Protein AF-A0A1V5Z251-F1 (afdb_monomer)

Radius of gyration: 20.29 Å; Cα contacts (8 Å, |Δi|>4): 657; chains: 1; bounding box: 58×52×53 Å

Foldseek 3Di:
DVVVVVVVVVVVVVVVVVFQPFAFLLQWAFEEAELQFFDAFDVVLLVVCCVVPVLSVLSHDDHDQPLVVVQLLHQEYEWEWEAAPVATFTFDAPPRRQHTNQGGPLRSLQSVLVSLVVQVFAFEHEYEYEYPHVRNVVNVGHGDPDLLVVQVVVQVSNCVRDPPQQADALQVQCPPPPFSLVSCQPRNHGRRSSRTSHYAYEYPDDDDNLVSQVVNDHDHRYQYQDDSVDRSQAEHEDAQLPPPCLVVCVNSNHQYEYELDPSPPCPDPVSVVSLVSLLQSQHRYYYYNAERVRADPPPRDYRDPDPRHSIARGNRSGDVSRRVVSVVRRD

Structure (mmCIF, N/CA/C/O backbone):
data_AF-A0A1V5Z251-F1
#
_entry.id   AF-A0A1V5Z251-F1
#
loop_
_atom_site.group_PDB
_atom_site.id
_atom_site.type_symbol
_atom_site.label_atom_id
_atom_site.label_alt_id
_atom_site.label_comp_id
_atom_site.label_asym_id
_atom_site.label_entity_id
_atom_site.label_seq_id
_atom_site.pdbx_PDB_ins_code
_atom_site.Cartn_x
_atom_site.Cartn_y
_atom_site.Cartn_z
_atom_site.occupancy
_atom_site.B_iso_or_equiv
_atom_site.auth_seq_id
_atom_site.auth_comp_id
_atom_site.auth_asym_id
_atom_site.auth_atom_id
_atom_site.pdbx_PDB_model_num
ATOM 1 N N . MET A 1 1 ? -32.379 26.941 24.582 1.00 53.75 1 MET A N 1
ATOM 2 C CA . MET A 1 1 ? -30.945 26.629 24.361 1.00 53.75 1 MET A CA 1
ATOM 3 C C . MET A 1 1 ? -30.471 25.437 25.196 1.00 53.75 1 MET A C 1
ATOM 5 O O . MET A 1 1 ? -29.915 24.524 24.606 1.00 53.75 1 MET A O 1
ATOM 9 N N . SER A 1 2 ? -30.758 25.370 26.505 1.00 58.50 2 SER A N 1
ATOM 10 C CA . SER A 1 2 ? -30.305 24.266 27.383 1.00 58.50 2 SER A CA 1
ATOM 11 C C . SER A 1 2 ? -30.761 22.856 26.946 1.00 58.50 2 SER A C 1
ATOM 13 O O . SER A 1 2 ? -29.954 21.935 26.887 1.00 58.50 2 SER A O 1
ATOM 15 N N . SER A 1 3 ? -32.019 22.688 26.518 1.00 55.31 3 SER A N 1
ATOM 16 C CA . SER A 1 3 ? -32.551 21.376 26.092 1.00 55.31 3 SER A CA 1
ATOM 17 C C . SER A 1 3 ? -32.003 20.872 24.748 1.00 55.31 3 SER A C 1
ATOM 19 O O . SER A 1 3 ? -31.920 19.666 24.538 1.00 55.31 3 SER A O 1
ATOM 21 N N . ILE A 1 4 ? -31.595 21.783 23.852 1.00 63.03 4 ILE A N 1
ATOM 22 C CA . ILE A 1 4 ? -30.982 21.439 22.555 1.00 63.03 4 ILE A CA 1
ATOM 23 C C . ILE A 1 4 ? -29.529 21.000 22.766 1.00 63.03 4 ILE A C 1
ATOM 25 O O . ILE A 1 4 ? -29.120 19.990 22.202 1.00 63.03 4 ILE A O 1
ATOM 29 N N . LEU A 1 5 ? -28.777 21.694 23.633 1.00 55.88 5 LEU A N 1
ATOM 30 C CA . LEU A 1 5 ? -27.428 21.267 24.024 1.00 55.88 5 LEU A CA 1
ATOM 31 C C . LEU A 1 5 ? -27.437 19.906 24.734 1.00 55.88 5 LEU A C 1
ATOM 33 O O . LEU A 1 5 ? -26.560 19.085 24.480 1.00 55.88 5 LEU A O 1
ATOM 37 N N . LEU A 1 6 ? -28.438 19.643 25.581 1.00 56.75 6 LEU A N 1
ATOM 38 C CA . LEU A 1 6 ? -28.573 18.358 26.266 1.00 56.75 6 LEU A CA 1
ATOM 39 C C . LEU A 1 6 ? -28.925 17.220 25.290 1.00 56.75 6 LEU A C 1
ATOM 41 O O . LEU A 1 6 ? -28.332 16.151 25.377 1.00 56.75 6 LEU A O 1
ATOM 45 N N . CYS A 1 7 ? -29.814 17.453 24.316 1.00 51.59 7 CYS A N 1
ATOM 46 C CA . CYS A 1 7 ? -30.100 16.470 23.261 1.00 51.59 7 CYS A CA 1
ATOM 47 C C . CYS A 1 7 ? -28.886 16.206 22.361 1.00 51.59 7 CYS A C 1
ATOM 49 O O . CYS A 1 7 ? -28.624 15.050 22.041 1.00 51.59 7 CYS A O 1
ATOM 51 N N . LEU A 1 8 ? -28.112 17.237 21.995 1.00 52.03 8 LEU A N 1
ATOM 52 C CA . LEU A 1 8 ? -26.870 17.054 21.235 1.00 52.03 8 LEU A CA 1
ATOM 53 C C . LEU A 1 8 ? -25.847 16.225 22.022 1.00 52.03 8 LEU A C 1
ATOM 55 O O . LEU A 1 8 ? -25.246 15.316 21.462 1.00 52.03 8 LEU A O 1
ATOM 59 N N . ALA A 1 9 ? -25.679 16.497 23.319 1.00 53.59 9 ALA A N 1
ATOM 60 C CA . ALA A 1 9 ? -24.768 15.743 24.179 1.00 53.59 9 ALA A CA 1
ATOM 61 C C . ALA A 1 9 ? -25.213 14.277 24.370 1.00 53.59 9 ALA A C 1
ATOM 63 O O . ALA A 1 9 ? -24.379 13.371 24.411 1.00 53.59 9 ALA A O 1
ATOM 64 N N . VAL A 1 10 ? -26.523 14.015 24.436 1.00 53.19 10 VAL A N 1
ATOM 65 C CA . VAL A 1 10 ? -27.079 12.651 24.518 1.00 53.19 10 VAL A CA 1
ATOM 66 C C . VAL A 1 10 ? -26.922 11.897 23.189 1.00 53.19 10 VAL A C 1
ATOM 68 O O . VAL A 1 10 ? -26.515 10.742 23.195 1.00 53.19 10 VAL A O 1
ATOM 71 N N . LEU A 1 11 ? -27.143 12.545 22.042 1.00 47.22 11 LEU A N 1
ATOM 72 C CA . LEU A 1 11 ? -26.918 11.944 20.719 1.00 47.22 11 LEU A CA 1
ATOM 73 C C . LEU A 1 11 ? -25.427 11.670 20.443 1.00 47.22 11 LEU A C 1
ATOM 75 O O . LEU A 1 11 ? -25.083 10.600 19.945 1.00 47.22 11 LEU A O 1
ATOM 79 N N . LEU A 1 12 ? -24.531 12.586 20.833 1.00 50.31 12 LEU A N 1
ATOM 80 C CA . LEU A 1 12 ? -23.074 12.398 20.754 1.00 50.31 12 LEU A CA 1
ATOM 81 C C . LEU A 1 12 ? -22.590 11.241 21.645 1.00 50.31 12 LEU A C 1
ATOM 83 O O . LEU A 1 12 ? -21.732 10.467 21.228 1.00 50.31 12 LEU A O 1
ATOM 87 N N . SER A 1 13 ? -23.150 11.091 22.849 1.00 50.75 13 SER A N 1
ATOM 88 C CA . SER A 1 13 ? -22.785 10.005 23.775 1.00 50.75 13 SER A CA 1
ATOM 89 C C . SER A 1 13 ? -23.392 8.645 23.412 1.00 50.75 13 SER A C 1
ATOM 91 O O . SER A 1 13 ? -22.791 7.620 23.730 1.00 50.75 13 SER A O 1
ATOM 93 N N . LEU A 1 14 ? -24.535 8.608 22.718 1.00 48.12 14 LEU A N 1
ATOM 94 C CA . LEU A 1 14 ? -25.093 7.376 22.149 1.00 48.12 14 LEU A CA 1
ATOM 95 C C . LEU A 1 14 ? -24.261 6.887 20.951 1.00 48.12 14 LEU A C 1
ATOM 97 O O . LEU A 1 14 ? -23.864 5.725 20.946 1.00 48.12 14 LEU A O 1
ATOM 101 N N . ASN A 1 15 ? -23.881 7.776 20.022 1.00 50.81 15 ASN A N 1
ATOM 102 C CA . ASN A 1 15 ? -22.983 7.425 18.908 1.00 50.81 15 ASN A CA 1
ATOM 103 C C . ASN A 1 15 ? -21.603 6.936 19.388 1.00 50.81 15 ASN A C 1
ATOM 105 O O . ASN A 1 15 ? -21.048 6.003 18.817 1.00 50.81 15 ASN A O 1
ATOM 109 N N . GLN A 1 16 ? -21.057 7.517 20.464 1.00 51.59 16 GLN A N 1
ATOM 110 C CA . GLN A 1 16 ? -19.777 7.072 21.035 1.00 51.59 16 GLN A CA 1
ATOM 111 C C . GLN A 1 16 ? -19.837 5.682 21.692 1.00 51.59 16 GLN A C 1
ATOM 113 O O . GLN A 1 16 ? -18.808 5.013 21.776 1.00 51.59 16 GLN A O 1
ATOM 118 N N . ARG A 1 17 ? -21.007 5.233 22.172 1.00 51.62 17 ARG A N 1
ATOM 119 C CA . ARG A 1 17 ? -21.159 3.899 22.782 1.00 51.62 17 ARG A CA 1
ATOM 120 C C . ARG A 1 17 ? -21.209 2.781 21.741 1.00 51.62 17 ARG A C 1
ATOM 122 O O . ARG A 1 17 ? -20.620 1.731 21.988 1.00 51.62 17 ARG A O 1
ATOM 129 N N . ASP A 1 18 ? -21.831 3.019 20.587 1.00 59.75 18 ASP A N 1
ATOM 130 C CA . ASP A 1 18 ? -21.876 2.043 19.486 1.00 59.75 18 ASP A CA 1
ATOM 131 C C . ASP A 1 18 ? -20.497 1.821 18.838 1.00 59.75 18 ASP A C 1
ATOM 133 O O . ASP A 1 18 ? -20.199 0.732 18.347 1.00 59.75 18 ASP A O 1
ATOM 137 N N . ASP A 1 19 ? -19.611 2.818 18.891 1.00 70.44 19 ASP A N 1
ATOM 138 C CA . ASP A 1 19 ? -18.263 2.731 18.320 1.00 70.44 19 ASP A CA 1
ATOM 139 C C . ASP A 1 19 ? -17.292 1.863 19.134 1.00 70.44 19 ASP A C 1
ATOM 141 O O . ASP A 1 19 ? -16.271 1.421 18.605 1.00 70.44 19 ASP A O 1
ATOM 145 N N . PHE A 1 20 ? -17.576 1.599 20.414 1.00 66.56 20 PHE A N 1
ATOM 146 C CA . PHE A 1 20 ? -16.642 0.867 21.274 1.00 66.56 20 PHE A CA 1
ATOM 147 C C . PHE A 1 20 ? -16.477 -0.599 20.841 1.00 66.56 20 PHE A C 1
ATOM 149 O O . PHE A 1 20 ? -15.362 -1.126 20.874 1.00 66.56 20 PHE A O 1
ATOM 156 N N . HIS A 1 21 ? -17.568 -1.219 20.378 1.00 76.44 21 HIS A N 1
ATOM 157 C CA . HIS A 1 21 ? -17.615 -2.601 19.885 1.00 76.44 21 HIS A CA 1
ATOM 158 C C . HIS A 1 21 ? -17.677 -2.707 18.355 1.00 76.44 21 HIS A C 1
ATOM 160 O O . HIS A 1 21 ? -17.809 -3.809 17.825 1.00 76.44 21 HIS A O 1
ATOM 166 N N . ALA A 1 22 ? -17.601 -1.584 17.638 1.00 89.50 22 ALA A N 1
ATOM 167 C CA . ALA A 1 22 ? -17.642 -1.595 16.184 1.00 89.50 22 ALA A CA 1
ATOM 168 C C . ALA A 1 22 ? -16.367 -2.234 15.596 1.00 89.50 22 ALA A C 1
ATOM 170 O O . ALA A 1 22 ? -15.273 -1.989 16.118 1.00 89.50 22 ALA A O 1
ATOM 171 N N . PRO A 1 23 ? -16.477 -2.975 14.474 1.00 95.50 23 PRO A N 1
ATOM 172 C CA . PRO A 1 23 ? -15.328 -3.389 13.673 1.00 95.50 23 PRO A CA 1
ATOM 173 C C . PRO A 1 23 ? -14.386 -2.217 13.404 1.00 95.50 23 PRO A C 1
ATOM 175 O O . PRO A 1 23 ? -14.843 -1.133 13.040 1.00 95.50 23 PRO A O 1
ATOM 178 N N . ARG A 1 24 ? -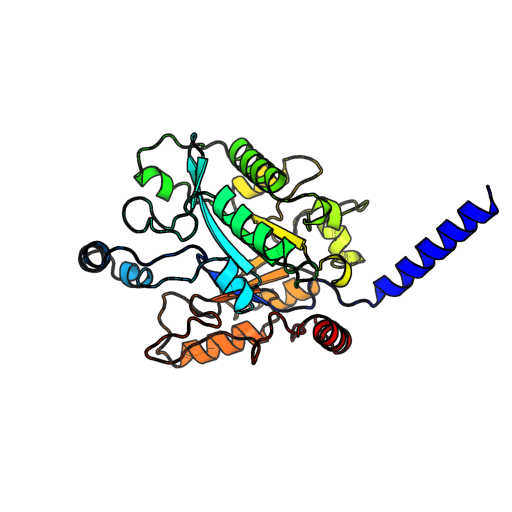13.078 -2.418 13.565 1.00 97.06 24 ARG A N 1
ATOM 179 C CA . ARG A 1 24 ? -12.036 -1.390 13.412 1.00 97.06 24 ARG A CA 1
ATOM 180 C C . ARG A 1 24 ? -11.206 -1.609 12.159 1.00 97.06 24 ARG A C 1
ATOM 182 O O . ARG A 1 24 ? -11.059 -2.727 11.671 1.00 97.06 24 ARG A O 1
ATOM 189 N N . MET A 1 25 ? -10.599 -0.529 11.672 1.00 97.69 25 MET A N 1
ATOM 190 C CA . MET A 1 25 ? -9.785 -0.548 10.453 1.00 97.69 25 MET A CA 1
ATOM 191 C C . MET A 1 25 ? -8.641 -1.581 10.482 1.00 97.69 25 MET A C 1
ATOM 193 O O . MET A 1 25 ? -8.347 -2.182 9.458 1.00 97.69 25 MET A O 1
ATOM 197 N N . ASN A 1 26 ? -8.014 -1.848 11.633 1.00 97.94 26 ASN A N 1
ATOM 198 C CA . ASN A 1 26 ? -6.926 -2.834 11.743 1.00 97.94 26 ASN A CA 1
ATOM 199 C C . ASN A 1 26 ? -7.400 -4.285 11.981 1.00 97.94 26 ASN A C 1
ATOM 201 O O . ASN A 1 26 ? -6.585 -5.164 12.284 1.00 97.94 26 ASN A O 1
ATOM 205 N N . GLN A 1 27 ? -8.706 -4.539 11.879 1.00 98.19 27 GLN A N 1
ATOM 206 C CA . GLN A 1 27 ? -9.304 -5.869 12.032 1.00 98.19 27 GLN A CA 1
ATOM 207 C C . GLN A 1 27 ? -9.676 -6.522 10.698 1.00 98.19 27 GLN A C 1
ATOM 209 O O . GLN A 1 27 ? -10.188 -7.641 10.683 1.00 98.19 27 GLN A O 1
ATOM 214 N N . ILE A 1 28 ? -9.400 -5.855 9.578 1.00 98.12 28 ILE A N 1
ATOM 215 C CA . ILE A 1 28 ? -9.527 -6.432 8.240 1.00 98.12 28 ILE A CA 1
ATOM 216 C C . ILE A 1 28 ? -8.159 -6.846 7.700 1.00 98.12 28 ILE A C 1
ATOM 218 O O . ILE A 1 28 ? -7.118 -6.369 8.154 1.00 98.12 28 ILE A O 1
ATOM 222 N N . GLN A 1 29 ? -8.168 -7.758 6.738 1.00 98.31 29 GLN A N 1
ATOM 223 C CA . GLN A 1 29 ? -7.014 -8.101 5.924 1.00 98.31 29 GLN A CA 1
ATOM 224 C C . GLN A 1 29 ? -7.346 -7.830 4.458 1.00 98.31 29 GLN A C 1
ATOM 226 O O . GLN A 1 29 ? -8.432 -8.194 4.001 1.00 98.31 29 GLN A O 1
ATOM 231 N N . VAL A 1 30 ? -6.413 -7.202 3.748 1.00 98.44 30 VAL A N 1
ATOM 232 C CA . VAL A 1 30 ? -6.524 -6.832 2.336 1.00 98.44 30 VAL A CA 1
ATOM 233 C C . VAL A 1 30 ? -5.323 -7.335 1.539 1.00 98.44 30 VAL A C 1
ATOM 235 O O . VAL A 1 30 ? -4.246 -7.568 2.098 1.00 98.44 30 VAL A O 1
ATOM 238 N N . ILE A 1 31 ? -5.509 -7.478 0.226 1.00 98.19 31 ILE A N 1
ATOM 239 C CA . ILE A 1 31 ? -4.409 -7.720 -0.711 1.00 98.19 31 ILE A CA 1
ATOM 240 C C . ILE A 1 31 ? -3.816 -6.389 -1.154 1.00 98.19 31 ILE A C 1
ATOM 242 O O . ILE A 1 31 ? -4.549 -5.432 -1.430 1.00 98.19 31 ILE A O 1
ATOM 246 N N . GLY A 1 32 ? -2.489 -6.356 -1.218 1.00 98.12 32 GLY A N 1
ATOM 247 C CA . GLY A 1 32 ? -1.734 -5.290 -1.851 1.00 98.12 32 GLY A CA 1
ATOM 248 C C . GLY A 1 32 ? -0.928 -5.770 -3.044 1.00 98.12 32 GLY A C 1
ATOM 249 O O . GLY A 1 32 ? -0.590 -6.950 -3.129 1.00 98.12 32 GLY A O 1
ATOM 250 N N . THR A 1 33 ? -0.571 -4.849 -3.926 1.00 98.25 33 THR A N 1
ATOM 251 C CA . THR A 1 33 ? 0.422 -5.089 -4.979 1.00 98.25 33 THR A CA 1
ATOM 252 C C . THR A 1 33 ? 1.740 -4.413 -4.632 1.00 98.25 33 THR A C 1
ATOM 254 O O . THR A 1 33 ? 1.757 -3.369 -3.980 1.00 98.25 33 THR A O 1
ATOM 257 N N . HIS A 1 34 ? 2.842 -5.063 -4.991 1.00 96.88 34 HIS A N 1
ATOM 258 C CA . HIS A 1 34 ? 4.191 -4.510 -4.902 1.00 96.88 34 HIS A CA 1
ATOM 259 C C . HIS A 1 34 ? 4.522 -3.841 -6.243 1.00 96.88 34 HIS A C 1
ATOM 261 O O . HIS A 1 34 ? 4.153 -4.371 -7.283 1.00 96.88 34 HIS A O 1
ATOM 267 N N . ASN A 1 35 ? 5.139 -2.657 -6.218 1.00 97.25 35 ASN A N 1
ATOM 268 C CA . ASN A 1 35 ? 5.376 -1.817 -7.401 1.00 97.25 35 ASN A CA 1
ATOM 269 C C . ASN A 1 35 ? 4.140 -1.690 -8.307 1.00 97.25 35 ASN A C 1
ATOM 271 O O . ASN A 1 35 ? 4.188 -1.950 -9.504 1.00 97.25 35 ASN A O 1
ATOM 275 N N . SER A 1 36 ? 3.007 -1.281 -7.739 1.00 98.38 36 SER A N 1
ATOM 276 C CA . SER A 1 36 ? 1.679 -1.370 -8.362 1.00 98.38 36 SER A CA 1
ATOM 277 C C . SER A 1 36 ? 1.523 -0.679 -9.716 1.00 98.38 36 SER A C 1
ATOM 279 O O . SER A 1 36 ? 0.553 -0.930 -10.419 1.00 98.38 36 SER A O 1
ATOM 281 N N . TYR A 1 37 ? 2.427 0.231 -10.053 1.00 98.44 37 TYR A N 1
ATOM 282 C CA . TYR A 1 37 ? 2.445 1.003 -11.291 1.00 98.44 37 TYR A CA 1
ATOM 283 C C . TYR A 1 37 ? 3.203 0.295 -12.430 1.00 98.44 37 TYR A C 1
ATOM 285 O O . TYR A 1 37 ? 3.198 0.783 -13.559 1.00 98.44 37 TYR A O 1
ATOM 293 N N . HIS A 1 38 ? 3.927 -0.783 -12.120 1.00 98.19 38 HIS A N 1
ATOM 294 C CA . HIS A 1 38 ? 4.993 -1.328 -12.954 1.00 98.19 38 HIS A CA 1
ATOM 295 C C . HIS A 1 38 ? 4.479 -1.939 -14.260 1.00 98.19 38 HIS A C 1
ATOM 297 O O . HIS A 1 38 ? 3.458 -2.633 -14.304 1.00 98.19 38 HIS A O 1
ATOM 303 N N . LEU A 1 39 ? 5.223 -1.673 -15.331 1.00 97.94 39 LEU A N 1
ATOM 304 C CA . LEU A 1 39 ? 5.053 -2.283 -16.639 1.00 97.94 39 LEU A CA 1
ATOM 305 C C . LEU A 1 39 ? 6.397 -2.849 -17.094 1.00 97.94 39 LEU A C 1
ATOM 307 O O . LEU A 1 39 ? 7.409 -2.157 -17.020 1.00 97.94 39 LEU A O 1
ATOM 311 N N . GLU A 1 40 ? 6.376 -4.062 -17.643 1.00 96.56 40 GLU A N 1
ATOM 312 C CA . GLU A 1 40 ? 7.553 -4.751 -18.163 1.00 96.56 40 GLU A CA 1
ATOM 313 C C . GLU A 1 40 ? 8.414 -3.840 -19.067 1.00 96.56 40 GLU A C 1
ATOM 315 O O . GLU A 1 40 ? 7.893 -3.179 -19.983 1.00 96.56 40 GLU A O 1
ATOM 320 N N . PRO A 1 41 ? 9.739 -3.779 -18.837 1.00 96.12 41 PRO A N 1
ATOM 321 C CA . PRO A 1 41 ? 10.642 -3.038 -19.702 1.00 96.12 41 PRO A CA 1
ATOM 322 C C . PRO A 1 41 ? 10.849 -3.767 -21.040 1.00 96.12 41 PRO A C 1
ATOM 324 O O . PRO A 1 41 ? 10.576 -4.960 -21.166 1.00 96.12 41 PRO A O 1
ATOM 327 N N . PRO A 1 42 ? 11.372 -3.088 -22.078 1.00 95.25 42 PRO A N 1
ATOM 328 C CA . PRO A 1 42 ? 11.600 -3.718 -23.375 1.00 95.25 42 PRO A CA 1
ATOM 329 C C . PRO A 1 42 ? 12.460 -4.985 -23.270 1.00 95.25 42 PRO A C 1
ATOM 331 O O . PRO A 1 42 ? 13.481 -4.988 -22.581 1.00 95.25 42 PRO A O 1
ATOM 334 N N . SER A 1 43 ? 12.125 -6.027 -24.038 1.00 94.25 43 SER A N 1
ATOM 335 C CA . SER A 1 43 ? 12.840 -7.314 -23.998 1.00 94.25 43 SER A CA 1
ATOM 336 C C . SER A 1 43 ? 14.346 -7.176 -24.237 1.00 94.25 43 SER A C 1
ATOM 338 O O . SER A 1 43 ? 15.134 -7.871 -23.611 1.00 94.25 43 SER A O 1
ATOM 340 N N . LEU A 1 44 ? 14.771 -6.218 -25.073 1.00 94.44 44 LEU A N 1
ATOM 341 C CA . LEU A 1 44 ? 16.189 -5.914 -25.288 1.00 94.44 44 LEU A CA 1
ATOM 342 C C . LEU A 1 44 ? 16.908 -5.537 -23.984 1.00 94.44 44 LEU A C 1
ATOM 344 O O . LEU A 1 44 ? 18.063 -5.920 -23.793 1.00 94.44 44 LEU A O 1
ATOM 348 N N . VAL A 1 45 ? 16.248 -4.788 -23.098 1.00 94.19 45 VAL A N 1
ATOM 349 C CA . VAL A 1 45 ? 16.806 -4.411 -21.796 1.00 94.19 45 VAL A CA 1
ATOM 350 C C . VAL A 1 45 ? 16.920 -5.641 -20.904 1.00 94.19 45 VAL A C 1
ATOM 352 O O . VAL A 1 45 ? 17.998 -5.890 -20.363 1.00 94.19 45 VAL A O 1
ATOM 355 N N . LEU A 1 46 ? 15.855 -6.444 -20.816 1.00 94.38 46 LEU A N 1
ATOM 356 C CA . LEU A 1 46 ? 15.841 -7.688 -20.044 1.00 94.38 46 LEU A CA 1
ATOM 357 C C . LEU A 1 46 ? 16.935 -8.656 -20.513 1.00 94.38 46 LEU A C 1
ATOM 359 O O . LEU A 1 46 ? 17.748 -9.116 -19.710 1.00 94.38 46 LEU A O 1
ATOM 363 N N . ASP A 1 47 ? 17.011 -8.921 -21.816 1.00 94.12 47 ASP A N 1
ATOM 364 C CA . ASP A 1 47 ? 17.976 -9.841 -22.421 1.00 94.12 47 ASP A CA 1
ATOM 365 C C . ASP A 1 47 ? 19.413 -9.361 -22.218 1.00 94.12 47 ASP A C 1
ATOM 367 O O . ASP A 1 47 ? 20.294 -10.155 -21.897 1.00 94.12 47 ASP A O 1
ATOM 371 N N . THR A 1 48 ? 19.660 -8.057 -22.362 1.00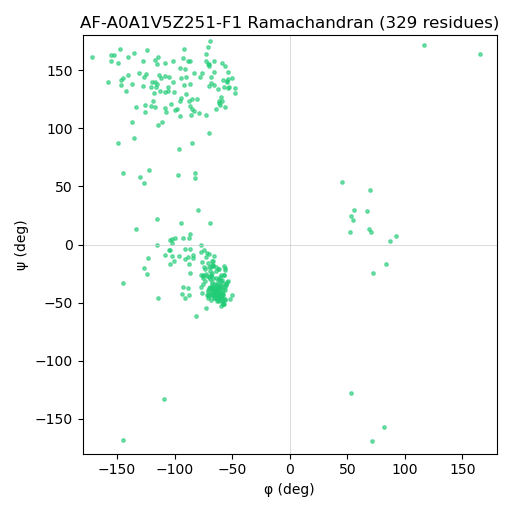 94.06 48 THR A N 1
ATOM 372 C CA . THR A 1 48 ? 21.007 -7.495 -22.221 1.00 94.06 48 THR A CA 1
ATOM 373 C C . THR A 1 48 ? 21.443 -7.476 -20.760 1.00 94.06 48 THR A C 1
ATOM 375 O O . THR A 1 48 ? 22.498 -8.014 -20.418 1.00 94.06 48 THR A O 1
ATOM 378 N N . LEU A 1 49 ? 20.645 -6.874 -19.877 1.00 93.62 49 LEU A N 1
ATOM 379 C CA . LEU A 1 49 ? 21.044 -6.649 -18.490 1.00 93.62 49 LEU A CA 1
ATOM 380 C C . LEU A 1 49 ? 20.982 -7.926 -17.648 1.00 93.62 49 LEU A C 1
ATOM 382 O O . LEU A 1 49 ? 21.784 -8.065 -16.726 1.00 93.62 49 LEU A O 1
ATOM 386 N N . SER A 1 50 ? 20.141 -8.906 -17.998 1.00 93.56 50 SER A N 1
ATOM 387 C CA . SER A 1 50 ? 20.112 -10.191 -17.283 1.00 93.56 50 SER A CA 1
ATOM 388 C C . SER A 1 50 ? 21.387 -11.028 -17.446 1.00 93.56 50 SER A C 1
ATOM 390 O O . SER A 1 50 ? 21.638 -11.919 -16.632 1.00 93.56 50 SER A O 1
ATOM 392 N N . THR A 1 51 ? 22.226 -10.732 -18.449 1.00 93.94 51 THR A N 1
ATOM 393 C CA . THR A 1 51 ? 23.570 -11.331 -18.573 1.00 93.94 51 THR A CA 1
ATOM 394 C C . THR A 1 51 ? 24.560 -10.790 -17.542 1.00 93.94 51 THR A C 1
ATOM 396 O O . THR A 1 51 ? 25.526 -11.474 -17.204 1.00 93.94 51 THR A O 1
ATOM 399 N N . LEU A 1 52 ? 24.319 -9.574 -17.044 1.00 93.75 52 LEU A N 1
ATOM 400 C CA . LEU A 1 52 ? 25.146 -8.899 -16.046 1.00 93.75 52 LEU A CA 1
ATOM 401 C C . LEU A 1 52 ? 24.613 -9.150 -14.636 1.00 93.75 52 LEU A C 1
ATOM 403 O O . LEU A 1 52 ? 25.384 -9.428 -13.720 1.00 93.75 52 LEU A O 1
ATOM 407 N N . ASP A 1 53 ? 23.293 -9.077 -14.478 1.00 92.81 53 ASP A N 1
ATOM 408 C CA . ASP A 1 53 ? 22.597 -9.319 -13.225 1.00 92.81 53 ASP A CA 1
ATOM 409 C C . ASP A 1 53 ? 21.342 -10.172 -13.462 1.00 92.81 53 ASP A C 1
ATOM 411 O O . ASP A 1 53 ? 20.325 -9.663 -13.941 1.00 92.81 53 ASP A O 1
ATOM 415 N N . PRO A 1 54 ? 21.361 -11.465 -13.091 1.00 91.25 54 PRO A N 1
ATOM 416 C CA . PRO A 1 54 ? 20.221 -12.357 -13.280 1.00 91.25 54 PRO A CA 1
ATOM 417 C C . PRO A 1 54 ? 18.913 -11.875 -12.636 1.00 91.25 54 PRO A C 1
ATOM 419 O O . PRO A 1 54 ? 17.847 -12.301 -13.079 1.00 91.25 54 PRO A O 1
ATOM 422 N N . ARG A 1 55 ? 18.977 -10.991 -11.626 1.00 89.50 55 ARG A N 1
ATOM 423 C CA . ARG A 1 55 ? 17.802 -10.429 -10.937 1.00 89.50 55 ARG A CA 1
ATOM 424 C C . ARG A 1 55 ? 16.961 -9.520 -11.828 1.00 89.50 55 ARG A C 1
ATOM 426 O O . ARG A 1 55 ? 15.791 -9.330 -11.546 1.00 89.50 55 ARG A O 1
ATOM 433 N N . VAL A 1 56 ? 17.505 -9.017 -12.937 1.00 92.19 56 VAL A N 1
ATOM 434 C CA . VAL A 1 56 ? 16.747 -8.239 -13.938 1.00 92.19 56 VAL A CA 1
ATOM 435 C C . VAL A 1 56 ? 15.556 -9.025 -14.493 1.00 92.19 56 VAL A C 1
ATOM 437 O O . VAL A 1 56 ? 14.557 -8.443 -14.894 1.00 92.19 56 VAL A O 1
ATOM 440 N N . LYS A 1 57 ? 15.616 -10.362 -14.481 1.00 90.88 57 LYS A N 1
ATOM 441 C CA . LYS A 1 57 ? 14.474 -11.200 -14.878 1.00 90.88 57 LYS A CA 1
ATOM 442 C C . LYS A 1 57 ? 13.254 -11.006 -13.976 1.00 90.88 57 LYS A C 1
ATOM 444 O O . LYS A 1 57 ? 12.146 -11.303 -14.398 1.00 90.88 57 LYS A O 1
ATOM 449 N N . GLU A 1 58 ? 13.450 -10.499 -12.763 1.00 92.00 58 GLU A N 1
ATOM 450 C CA . GLU A 1 58 ? 12.377 -10.158 -11.829 1.00 92.00 58 GLU A CA 1
ATOM 451 C C . GLU A 1 58 ? 11.635 -8.873 -12.242 1.00 92.00 58 GLU A C 1
ATOM 453 O O . GLU A 1 58 ? 10.642 -8.527 -11.618 1.00 92.00 58 GLU A O 1
ATOM 458 N N . TRP A 1 59 ? 12.082 -8.172 -13.293 1.00 94.31 59 TRP A N 1
ATOM 459 C CA . TRP A 1 59 ? 11.383 -7.024 -13.889 1.00 94.31 59 TRP A CA 1
ATOM 460 C C . TRP A 1 59 ? 10.431 -7.448 -15.018 1.00 94.31 59 TRP A C 1
ATOM 462 O O . TRP A 1 59 ? 9.726 -6.618 -15.578 1.00 94.31 59 TRP A O 1
ATOM 472 N N . ALA A 1 60 ? 10.403 -8.735 -15.381 1.00 94.00 60 ALA A N 1
ATOM 473 C CA . ALA A 1 60 ? 9.611 -9.258 -16.493 1.00 94.00 60 ALA A CA 1
ATOM 474 C C . ALA A 1 60 ? 8.141 -9.513 -16.101 1.00 94.00 60 ALA A C 1
ATOM 476 O O . ALA A 1 60 ? 7.675 -10.653 -16.097 1.00 94.00 60 ALA A O 1
ATOM 477 N N . TYR A 1 61 ? 7.429 -8.460 -15.699 1.00 94.75 61 TYR A N 1
ATOM 478 C CA . TYR A 1 61 ? 6.003 -8.506 -15.375 1.00 94.75 61 TYR A CA 1
ATOM 479 C C . TYR A 1 61 ? 5.343 -7.143 -15.599 1.00 94.75 61 TYR A C 1
ATOM 481 O O . TYR A 1 61 ? 6.014 -6.123 -15.692 1.00 94.75 61 TYR A O 1
ATOM 489 N N . SER A 1 62 ? 4.013 -7.130 -15.676 1.00 96.50 62 SER A N 1
ATOM 490 C CA . SER A 1 62 ? 3.215 -5.904 -15.740 1.00 96.50 62 SER A CA 1
ATOM 491 C C . SER A 1 62 ? 1.999 -6.028 -14.839 1.00 96.50 62 SER A C 1
ATOM 493 O O . SER A 1 62 ? 1.290 -7.042 -14.869 1.00 96.50 62 SER A O 1
ATOM 495 N N . HIS A 1 63 ? 1.690 -4.957 -14.121 1.00 97.56 63 HIS A N 1
ATOM 496 C CA . HIS A 1 63 ? 0.388 -4.788 -13.498 1.00 97.56 63 HIS A CA 1
ATOM 497 C C . HIS A 1 63 ? -0.622 -4.153 -14.464 1.00 97.56 63 HIS A C 1
ATOM 499 O O . HIS A 1 63 ? -0.260 -3.524 -15.459 1.00 97.56 63 HIS A O 1
ATOM 505 N N . ASP A 1 64 ? -1.913 -4.358 -14.186 1.00 97.81 64 ASP A N 1
ATOM 506 C CA . ASP A 1 64 ? -2.957 -3.523 -14.792 1.00 97.81 64 ASP A CA 1
ATOM 507 C C . ASP A 1 64 ? -2.913 -2.115 -14.178 1.00 97.81 64 ASP A C 1
ATOM 509 O O . ASP A 1 64 ? -2.247 -1.891 -13.167 1.00 97.81 64 ASP A O 1
ATOM 513 N N . SER A 1 65 ? -3.644 -1.158 -14.748 1.00 98.38 65 SER A N 1
ATOM 514 C CA . SER A 1 65 ? -3.769 0.179 -14.161 1.00 98.38 65 SER A CA 1
ATOM 515 C C . SER A 1 65 ? -4.348 0.134 -12.736 1.00 98.38 65 SER A C 1
ATOM 517 O O . SER A 1 65 ? -5.018 -0.824 -12.338 1.00 98.38 65 SER A O 1
ATOM 519 N N . LEU A 1 66 ? -4.065 1.164 -11.930 1.00 98.75 66 LEU A N 1
ATOM 520 C CA . LEU A 1 66 ? -4.414 1.174 -10.501 1.00 98.75 66 LEU A CA 1
ATOM 521 C C . LEU A 1 66 ? -5.927 1.030 -10.244 1.00 98.75 66 LEU A C 1
ATOM 523 O O . LEU A 1 66 ? -6.336 0.375 -9.288 1.00 98.75 66 LEU A O 1
ATOM 527 N N . ASP A 1 67 ? -6.759 1.611 -11.105 1.00 98.38 67 ASP A N 1
ATOM 528 C CA . ASP A 1 67 ? -8.219 1.474 -11.112 1.00 98.38 67 ASP A CA 1
ATOM 529 C C . ASP A 1 67 ? -8.672 0.050 -11.474 1.00 98.38 67 ASP A C 1
ATOM 531 O O . ASP A 1 67 ? -9.510 -0.523 -10.783 1.00 98.38 67 ASP A O 1
ATOM 535 N N . ALA A 1 68 ? -8.059 -0.586 -12.473 1.00 97.81 68 ALA A N 1
ATOM 536 C CA . ALA A 1 68 ? -8.349 -1.982 -12.803 1.00 97.81 68 ALA A CA 1
ATOM 537 C C . ALA A 1 68 ? -7.959 -2.941 -11.662 1.00 97.81 68 ALA A C 1
ATOM 539 O O . ALA A 1 68 ? -8.688 -3.886 -11.359 1.00 97.81 68 ALA A O 1
ATOM 540 N N . GLN A 1 69 ? -6.853 -2.676 -10.963 1.00 97.81 69 GLN A N 1
ATOM 541 C CA . GLN A 1 69 ? -6.489 -3.421 -9.754 1.00 97.81 69 GLN A CA 1
ATOM 542 C C . GLN A 1 69 ? -7.508 -3.216 -8.616 1.00 97.81 69 GLN A C 1
ATOM 544 O O . GLN A 1 69 ? -7.818 -4.162 -7.884 1.00 97.81 69 GLN A O 1
ATOM 549 N N . LEU A 1 70 ? -8.063 -2.005 -8.462 1.00 97.25 70 LEU A N 1
ATOM 550 C CA . LEU A 1 70 ? -9.149 -1.737 -7.510 1.00 97.25 70 LEU A CA 1
ATOM 551 C C . LEU A 1 70 ? -10.401 -2.568 -7.837 1.00 97.25 70 LEU A C 1
ATOM 553 O O . LEU A 1 70 ? -10.984 -3.153 -6.916 1.00 97.25 70 LEU A O 1
ATOM 557 N N . GLU A 1 71 ? -10.771 -2.687 -9.115 1.00 95.38 71 GLU A N 1
ATOM 558 C CA . GLU A 1 71 ? -11.864 -3.562 -9.579 1.00 95.38 71 GLU A CA 1
ATOM 559 C C . GLU A 1 71 ? -11.600 -5.043 -9.269 1.00 95.38 71 GLU A C 1
ATOM 561 O O . GLU A 1 71 ? -12.504 -5.794 -8.908 1.00 95.38 71 GLU A O 1
ATOM 566 N N . GLN A 1 72 ? -10.337 -5.464 -9.320 1.00 94.69 72 GLN A N 1
ATOM 567 C CA . GLN A 1 72 ? -9.907 -6.825 -8.979 1.00 94.69 72 GLN A CA 1
ATOM 568 C C . GLN A 1 72 ? -9.841 -7.083 -7.460 1.00 94.69 72 GLN A C 1
ATOM 570 O O . GLN A 1 72 ? -9.514 -8.188 -7.024 1.00 94.69 72 GLN A O 1
ATOM 575 N N . GLY A 1 73 ? -10.166 -6.084 -6.634 1.00 94.75 73 GLY A N 1
ATOM 576 C CA . GLY A 1 73 ? -10.231 -6.206 -5.177 1.00 94.75 73 GLY A CA 1
ATOM 577 C C . GLY A 1 73 ? -8.941 -5.842 -4.437 1.00 94.75 73 GLY A C 1
ATOM 578 O O . GLY A 1 73 ? -8.888 -5.998 -3.217 1.00 94.75 73 GLY A O 1
ATOM 579 N N . VAL A 1 74 ? -7.917 -5.317 -5.117 1.00 97.50 74 VAL A N 1
ATOM 580 C CA . VAL A 1 74 ? -6.713 -4.786 -4.455 1.00 97.50 74 VAL A CA 1
ATOM 581 C C . VAL A 1 74 ? -7.085 -3.550 -3.630 1.00 97.50 74 VAL A C 1
ATOM 583 O O . VAL A 1 74 ? -7.870 -2.708 -4.066 1.00 97.50 74 VAL A O 1
ATOM 586 N N . ARG A 1 75 ? -6.558 -3.430 -2.405 1.00 98.06 75 ARG A N 1
ATOM 587 C CA . ARG A 1 75 ? -6.798 -2.272 -1.510 1.00 98.06 75 ARG A CA 1
ATOM 588 C C . ARG A 1 75 ? -5.514 -1.732 -0.873 1.00 98.06 75 ARG A C 1
ATOM 590 O O . ARG A 1 75 ? -5.563 -0.938 0.069 1.00 98.06 75 ARG A O 1
ATOM 597 N N . SER A 1 76 ? -4.356 -2.140 -1.377 1.00 98.69 76 SER A N 1
ATOM 598 C CA . SER A 1 76 ? -3.070 -1.575 -0.985 1.00 98.69 76 SER A CA 1
ATOM 599 C C . SER A 1 76 ? -2.148 -1.469 -2.194 1.00 98.69 76 SER A C 1
ATOM 601 O O . SER A 1 76 ? -2.025 -2.424 -2.954 1.00 98.69 76 SER A O 1
ATOM 603 N N . PHE A 1 77 ? -1.530 -0.308 -2.370 1.00 98.88 77 PHE A N 1
ATOM 604 C CA . PHE A 1 77 ? -0.682 0.001 -3.517 1.00 98.88 77 PHE A CA 1
ATOM 605 C C . PHE A 1 77 ? 0.692 0.457 -3.049 1.00 98.88 77 PHE A C 1
ATOM 607 O O . PHE A 1 77 ? 0.799 1.111 -2.016 1.00 98.88 77 PHE A O 1
ATOM 614 N N . GLU A 1 78 ? 1.726 0.145 -3.812 1.00 98.75 78 GLU A N 1
ATOM 615 C CA . GLU A 1 78 ? 3.105 0.555 -3.570 1.00 98.75 78 GLU A CA 1
ATOM 616 C C . GLU A 1 78 ? 3.598 1.364 -4.770 1.00 98.75 78 GLU A C 1
ATOM 618 O O . GLU A 1 78 ? 3.580 0.888 -5.906 1.00 98.75 78 GLU A O 1
ATOM 623 N N . LEU A 1 79 ? 3.971 2.621 -4.521 1.00 98.75 79 LEU A N 1
ATOM 624 C CA . LEU A 1 79 ? 4.433 3.568 -5.529 1.00 98.75 79 LEU A CA 1
ATOM 625 C C . LEU A 1 79 ? 5.877 3.968 -5.230 1.00 98.75 79 LEU A C 1
ATOM 627 O O . LEU A 1 79 ? 6.146 4.596 -4.202 1.00 98.75 79 LEU A O 1
ATOM 631 N N . ASP A 1 80 ? 6.774 3.660 -6.163 1.00 98.31 80 ASP A N 1
ATOM 632 C CA . ASP A 1 80 ? 8.149 4.146 -6.142 1.00 98.31 80 ASP A CA 1
ATOM 633 C C . ASP A 1 80 ? 8.190 5.524 -6.779 1.00 98.31 80 ASP A C 1
ATOM 635 O O . ASP A 1 80 ? 7.901 5.672 -7.969 1.00 98.31 80 ASP A O 1
ATOM 639 N N . ILE A 1 81 ? 8.565 6.534 -6.002 1.00 97.38 81 ILE A N 1
ATOM 640 C CA . ILE A 1 81 ? 8.641 7.908 -6.479 1.00 97.38 81 ILE A CA 1
ATOM 641 C C . ILE A 1 81 ? 10.076 8.433 -6.463 1.00 97.38 81 ILE A C 1
ATOM 643 O O . ILE A 1 81 ? 10.848 8.241 -5.519 1.00 97.38 81 ILE A O 1
ATOM 647 N N . HIS A 1 82 ? 10.427 9.143 -7.531 1.00 96.62 82 HIS A N 1
ATOM 648 C CA . HIS A 1 82 ? 11.741 9.734 -7.757 1.00 96.62 82 HIS A CA 1
ATOM 649 C C . HIS A 1 82 ? 11.638 11.256 -7.595 1.00 96.62 82 HIS A C 1
ATOM 651 O O . HIS A 1 82 ? 10.881 11.890 -8.339 1.00 96.62 82 HIS A O 1
ATOM 657 N N . PRO A 1 83 ? 12.343 11.861 -6.618 1.00 95.38 83 PRO A N 1
ATOM 658 C CA . PRO A 1 83 ? 12.173 13.267 -6.261 1.00 95.38 83 PRO A CA 1
ATOM 659 C C . PRO A 1 83 ? 13.011 14.188 -7.154 1.00 95.38 83 PRO A C 1
ATOM 661 O O . PRO A 1 83 ? 14.125 14.576 -6.798 1.00 95.38 83 PRO A O 1
ATOM 664 N N . TYR A 1 84 ? 12.472 14.597 -8.300 1.00 95.06 84 TYR A N 1
ATOM 665 C CA 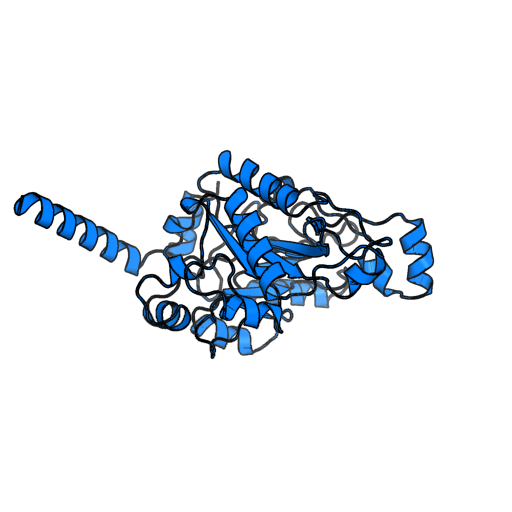. TYR A 1 84 ? 13.100 15.623 -9.135 1.00 95.06 84 TYR A CA 1
ATOM 666 C C . TYR A 1 84 ? 12.639 17.023 -8.728 1.00 95.06 84 TYR A C 1
ATOM 668 O O . TYR A 1 84 ? 11.565 17.220 -8.156 1.00 95.06 84 TYR A O 1
ATOM 676 N N . VAL A 1 85 ? 13.433 18.043 -9.062 1.00 93.31 85 VAL A N 1
ATOM 677 C CA . VAL A 1 85 ? 13.015 19.446 -8.894 1.00 93.31 85 VAL A CA 1
ATOM 678 C C . VAL A 1 85 ? 11.726 19.718 -9.684 1.00 93.31 85 VAL A C 1
ATOM 680 O O . VAL A 1 85 ? 10.834 20.411 -9.196 1.00 93.31 85 VAL A O 1
ATOM 683 N N . SER A 1 86 ? 11.577 19.105 -10.860 1.00 91.75 86 SER A N 1
ATOM 684 C CA . SER A 1 86 ? 10.410 19.236 -11.740 1.00 91.75 86 SER A CA 1
ATOM 685 C C . SER A 1 86 ? 9.136 18.568 -11.206 1.00 91.75 86 SER A C 1
ATOM 687 O O . SER A 1 86 ? 8.043 19.035 -11.509 1.00 91.75 86 SER A O 1
ATOM 689 N N . GLY A 1 87 ? 9.235 17.519 -10.390 1.00 93.81 87 GLY A N 1
ATOM 690 C CA . GLY A 1 87 ? 8.104 16.624 -10.127 1.00 93.81 87 GLY A CA 1
ATOM 691 C C . GLY A 1 87 ? 8.520 15.324 -9.464 1.00 93.81 87 GLY A C 1
ATOM 692 O O . GLY A 1 87 ? 9.692 14.950 -9.506 1.00 93.81 87 GLY A O 1
ATOM 693 N N . PHE A 1 88 ? 7.547 14.612 -8.903 1.00 97.62 88 PHE A N 1
ATOM 694 C CA . PHE A 1 88 ? 7.715 13.202 -8.580 1.00 97.62 88 PHE A CA 1
ATOM 695 C C . PHE A 1 88 ? 7.368 12.345 -9.794 1.00 97.62 88 PHE A C 1
ATOM 697 O O . PHE A 1 88 ? 6.227 12.353 -10.260 1.00 97.62 88 PHE A O 1
ATOM 704 N N . LYS A 1 89 ? 8.349 11.578 -10.275 1.00 97.56 89 LYS A N 1
ATOM 705 C CA . LYS A 1 89 ? 8.122 10.545 -11.293 1.00 97.56 89 LYS A CA 1
ATOM 706 C C . LYS A 1 89 ? 7.908 9.198 -10.629 1.00 97.56 89 LYS A C 1
ATOM 708 O O . LYS A 1 89 ? 8.601 8.898 -9.661 1.00 97.56 89 LYS A O 1
ATOM 713 N N . VAL A 1 90 ? 7.017 8.387 -11.181 1.00 98.31 90 VAL A N 1
ATOM 714 C CA . VAL A 1 90 ? 6.707 7.043 -10.688 1.00 98.31 90 VAL A CA 1
ATOM 715 C C . VAL A 1 90 ? 7.290 6.016 -11.648 1.00 98.31 90 VAL A C 1
ATOM 717 O O . VAL A 1 90 ? 6.902 5.994 -12.815 1.00 98.31 90 VAL A O 1
ATOM 720 N N . ARG A 1 91 ? 8.272 5.237 -11.184 1.00 96.81 91 ARG A N 1
ATOM 721 C CA . ARG A 1 91 ? 9.013 4.241 -11.983 1.00 96.81 91 ARG A CA 1
ATOM 722 C C . ARG A 1 91 ? 9.930 3.387 -11.102 1.00 96.81 91 ARG A C 1
ATOM 724 O O . ARG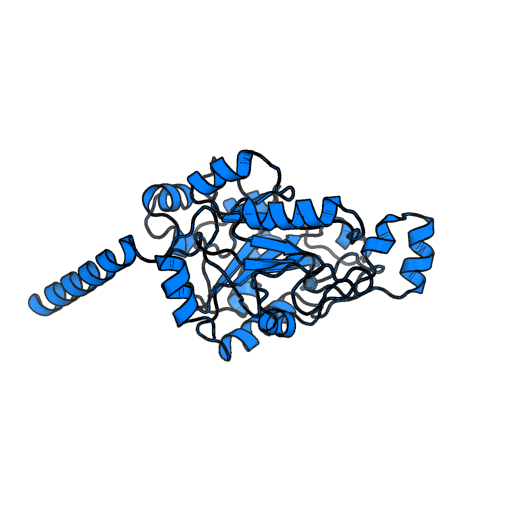 A 1 91 ? 10.313 3.845 -10.027 1.00 96.81 91 ARG A O 1
ATOM 731 N N . HIS A 1 92 ? 10.372 2.226 -11.588 1.00 95.19 92 HIS A N 1
ATOM 732 C CA . HIS A 1 92 ? 11.234 1.338 -10.804 1.00 95.19 92 HIS A CA 1
ATOM 733 C C . HIS A 1 92 ? 12.698 1.781 -10.868 1.00 95.19 92 HIS A C 1
ATOM 735 O O . HIS A 1 92 ? 13.267 2.207 -9.861 1.00 95.19 92 HIS A O 1
ATOM 741 N N . VAL A 1 93 ? 13.292 1.788 -12.065 1.00 94.12 93 VAL A N 1
ATOM 742 C CA . VAL A 1 93 ? 14.671 2.243 -12.288 1.00 94.12 93 VAL A CA 1
ATOM 743 C C . VAL A 1 93 ? 14.712 3.170 -13.505 1.00 94.12 93 VAL A C 1
ATOM 745 O O . VAL A 1 93 ? 14.410 2.731 -14.615 1.00 94.12 93 VAL A O 1
ATOM 748 N N . PRO A 1 94 ? 15.113 4.447 -13.358 1.00 92.56 94 PRO A N 1
ATOM 749 C CA . PRO A 1 94 ? 15.186 5.357 -14.494 1.00 92.56 94 PRO A CA 1
ATOM 750 C C . PRO A 1 94 ? 16.034 4.787 -15.641 1.00 92.56 94 PRO A C 1
ATOM 752 O O . PRO A 1 94 ? 17.074 4.175 -15.400 1.00 92.56 94 PRO A O 1
ATOM 755 N N . LEU A 1 95 ? 15.603 5.038 -16.883 1.00 90.50 95 LEU A N 1
ATOM 756 C CA . LEU A 1 95 ? 16.241 4.643 -18.151 1.00 90.50 95 LEU A CA 1
ATOM 757 C C . LEU A 1 95 ? 16.187 3.156 -18.530 1.00 90.50 95 LEU A C 1
ATOM 759 O O . LEU A 1 95 ? 16.324 2.852 -19.714 1.00 90.50 95 LEU A O 1
ATOM 763 N N . VAL A 1 96 ? 16.047 2.236 -17.574 1.00 92.44 96 VAL A N 1
ATOM 764 C CA . VAL A 1 96 ? 16.134 0.785 -17.846 1.00 92.44 96 VAL A CA 1
ATOM 765 C C . VAL A 1 96 ? 14.898 0.005 -17.408 1.00 92.44 96 VAL A C 1
ATOM 767 O O . VAL A 1 96 ? 14.604 -1.033 -17.987 1.00 92.44 96 VAL A O 1
ATOM 770 N N . ASP A 1 97 ? 14.151 0.513 -16.435 1.00 94.56 97 ASP A N 1
ATOM 771 C CA . ASP A 1 97 ? 12.883 -0.053 -15.985 1.00 94.56 97 ASP A CA 1
ATOM 772 C C . ASP A 1 97 ? 11.935 1.089 -15.594 1.00 94.56 97 ASP A C 1
ATOM 774 O O . ASP A 1 97 ? 11.614 1.310 -14.421 1.00 94.56 97 ASP A O 1
ATOM 778 N N . ASP A 1 98 ? 11.623 1.928 -16.590 1.00 94.31 98 ASP A N 1
ATOM 779 C CA . ASP A 1 98 ? 10.981 3.228 -16.388 1.00 94.31 98 ASP A CA 1
ATOM 780 C C . ASP A 1 98 ? 9.495 3.287 -16.762 1.00 94.31 98 ASP A C 1
ATOM 782 O O . ASP A 1 98 ? 8.849 4.312 -16.520 1.00 94.31 98 ASP A O 1
ATOM 786 N N . ASN A 1 99 ? 8.953 2.198 -17.312 1.00 97.25 99 ASN A N 1
ATOM 787 C CA . ASN A 1 99 ? 7.564 2.140 -17.732 1.00 97.25 99 ASN A CA 1
ATOM 788 C C . ASN A 1 99 ? 6.638 2.126 -16.506 1.00 97.25 99 ASN A C 1
ATOM 790 O O . ASN A 1 99 ? 6.858 1.417 -15.523 1.00 97.25 99 ASN A O 1
ATOM 794 N N . SER A 1 100 ? 5.567 2.912 -16.586 1.00 98.25 100 SER A N 1
ATOM 795 C CA . SER A 1 100 ? 4.576 3.055 -15.524 1.00 98.25 100 SER A CA 1
ATOM 796 C C . SER A 1 100 ? 3.188 3.238 -16.122 1.00 98.25 100 SER A C 1
ATOM 798 O O . SER A 1 100 ? 3.032 3.929 -17.131 1.00 98.25 100 SER A O 1
ATOM 800 N N . THR A 1 101 ? 2.166 2.667 -15.485 1.00 98.44 101 THR A N 1
ATOM 801 C CA . THR A 1 101 ? 0.759 2.926 -15.828 1.00 98.44 101 THR A CA 1
ATOM 802 C C . THR A 1 101 ? 0.326 4.360 -15.507 1.00 98.44 101 THR A C 1
ATOM 804 O O . THR A 1 101 ? -0.711 4.798 -15.991 1.00 98.44 101 THR A O 1
ATOM 807 N N . CYS A 1 102 ? 1.082 5.073 -14.666 1.00 98.19 102 CYS A N 1
ATOM 808 C CA . CYS A 1 102 ? 0.844 6.462 -14.275 1.00 98.19 102 CYS A CA 1
ATOM 809 C C . CYS A 1 102 ? 2.195 7.152 -13.978 1.00 98.19 102 CYS A C 1
ATOM 811 O O . CYS A 1 102 ? 2.681 7.117 -12.850 1.00 98.19 102 CYS A O 1
ATOM 813 N N . PRO A 1 103 ? 2.882 7.723 -14.983 1.00 97.44 103 PRO A N 1
ATOM 814 C CA . PRO A 1 103 ? 4.267 8.192 -14.837 1.00 97.44 103 PRO A CA 1
ATOM 815 C C . PRO A 1 103 ? 4.500 9.342 -13.841 1.00 97.44 103 PRO A C 1
ATOM 817 O O . PRO A 1 103 ? 5.637 9.532 -13.397 1.00 97.44 103 PRO A O 1
ATOM 820 N N . GLU A 1 104 ? 3.467 10.105 -13.474 1.00 98.25 104 GLU A N 1
ATOM 821 C CA . GLU A 1 104 ? 3.542 11.166 -12.458 1.00 98.25 104 GLU A CA 1
ATOM 822 C C . GLU A 1 104 ? 2.816 10.769 -11.164 1.00 98.25 104 GLU A C 1
ATOM 824 O O . GLU A 1 104 ? 1.740 10.171 -11.200 1.00 98.25 104 GLU A O 1
ATOM 829 N N . PHE A 1 105 ? 3.334 11.185 -10.002 1.00 98.56 105 PHE A N 1
ATOM 830 C CA . PHE A 1 105 ? 2.702 10.848 -8.716 1.00 98.56 105 PHE A CA 1
ATOM 831 C C . PHE A 1 105 ? 1.252 11.343 -8.640 1.00 98.56 105 PHE A C 1
ATOM 833 O O . PHE A 1 105 ? 0.343 10.567 -8.348 1.00 98.56 105 PHE A O 1
ATOM 840 N N . MET A 1 106 ? 1.007 12.603 -9.010 1.00 98.25 106 MET A N 1
ATOM 841 C CA . MET A 1 106 ? -0.346 13.163 -9.090 1.00 98.25 106 MET A CA 1
ATOM 842 C C . MET A 1 106 ? -1.275 12.413 -10.056 1.00 98.25 106 MET A C 1
ATOM 844 O O . MET A 1 106 ? -2.483 12.384 -9.822 1.00 98.25 106 MET A O 1
ATOM 848 N N . GLU A 1 107 ? -0.753 11.813 -11.125 1.00 98.62 107 GLU A N 1
ATOM 849 C CA . GLU A 1 107 ? -1.550 11.023 -12.070 1.00 98.62 107 GLU A CA 1
ATOM 850 C C . GLU A 1 107 ? -2.000 9.704 -11.433 1.00 98.62 107 GLU A C 1
ATOM 852 O O . GLU A 1 107 ? -3.183 9.357 -11.500 1.00 98.62 107 GLU A O 1
ATOM 857 N N . CYS A 1 108 ? -1.100 9.019 -10.718 1.00 98.75 108 CYS A N 1
ATOM 858 C CA . CYS A 1 108 ? -1.459 7.833 -9.938 1.00 98.75 108 CYS A CA 1
ATOM 859 C C . CYS A 1 108 ? -2.523 8.161 -8.884 1.00 98.75 108 CYS A C 1
ATOM 861 O O . CYS A 1 108 ? -3.528 7.458 -8.760 1.00 98.75 108 CYS A O 1
ATOM 863 N N . LEU A 1 109 ? -2.337 9.264 -8.151 1.00 98.81 109 LEU A N 1
ATOM 864 C CA . LEU A 1 109 ? -3.296 9.728 -7.149 1.00 98.81 109 LEU A CA 1
ATOM 865 C C . LEU A 1 109 ? -4.660 10.056 -7.767 1.00 98.81 109 LEU A C 1
ATOM 867 O O . LEU A 1 109 ? -5.693 9.667 -7.222 1.00 98.81 109 LEU A O 1
ATOM 871 N N . SER A 1 110 ? -4.666 10.742 -8.911 1.00 98.75 110 SER A N 1
ATOM 872 C CA . SER A 1 110 ? -5.892 11.104 -9.627 1.00 98.75 110 SER A CA 1
ATOM 873 C C . SER A 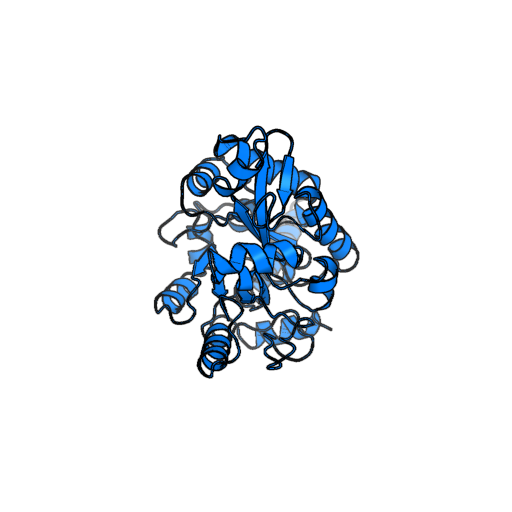1 110 ? -6.647 9.865 -10.103 1.00 98.75 110 SER A C 1
ATOM 875 O O . SER A 1 110 ? -7.862 9.809 -9.946 1.00 98.75 110 SER A O 1
ATOM 877 N N . THR A 1 111 ? -5.938 8.852 -10.608 1.00 98.81 111 THR A N 1
ATOM 878 C CA . THR A 1 111 ? -6.527 7.572 -11.040 1.00 98.81 111 THR A CA 1
ATOM 879 C C . THR A 1 111 ? -7.287 6.899 -9.892 1.00 98.81 111 THR A C 1
ATOM 881 O O . THR A 1 111 ? -8.466 6.573 -10.026 1.00 98.81 111 THR A O 1
ATOM 884 N N . LEU A 1 112 ? -6.647 6.775 -8.723 1.00 98.75 112 LEU A N 1
ATOM 885 C CA . LEU A 1 112 ? -7.264 6.204 -7.520 1.00 98.75 112 LEU A CA 1
ATOM 886 C C . LEU A 1 112 ? -8.461 7.034 -7.027 1.00 98.75 112 LEU A C 1
ATOM 888 O O . LEU A 1 112 ? -9.487 6.487 -6.617 1.00 98.75 112 LEU A O 1
ATOM 892 N N . TYR A 1 113 ? -8.333 8.363 -7.044 1.00 98.62 113 TYR A N 1
ATOM 893 C CA . TYR A 1 113 ? -9.381 9.257 -6.563 1.00 98.62 113 TYR A CA 1
ATOM 894 C C . TYR A 1 113 ? -10.618 9.247 -7.465 1.00 98.62 113 TYR A C 1
ATOM 896 O O . TYR A 1 113 ? -11.733 9.171 -6.954 1.00 98.62 113 TYR A O 1
ATOM 904 N N . LEU A 1 114 ? -10.436 9.270 -8.789 1.00 98.50 114 LEU A N 1
ATOM 905 C CA . LEU A 1 114 ? -11.538 9.201 -9.750 1.00 98.50 114 LEU A CA 1
ATOM 906 C C . LEU A 1 114 ? -12.343 7.912 -9.577 1.00 98.50 114 LEU A C 1
ATOM 908 O O . LEU A 1 114 ? -13.566 7.978 -9.480 1.00 98.50 114 LEU A O 1
ATOM 912 N N . TRP A 1 115 ? -11.670 6.771 -9.410 1.00 98.50 115 TRP A N 1
ATOM 913 C CA . TRP A 1 115 ? -12.341 5.511 -9.089 1.00 98.50 115 TRP A CA 1
ATOM 914 C C . TRP A 1 115 ? -13.146 5.590 -7.778 1.00 98.50 115 TRP A C 1
ATOM 916 O O . TRP A 1 115 ? -14.281 5.118 -7.703 1.00 98.50 115 TRP A O 1
ATOM 926 N N . SER A 1 116 ? -12.600 6.241 -6.742 1.00 98.25 116 SER A N 1
ATOM 927 C CA . SER A 1 116 ? -13.278 6.409 -5.445 1.00 98.25 116 SER A CA 1
ATOM 928 C C . SER A 1 116 ? -14.575 7.213 -5.528 1.00 98.25 116 SER A C 1
ATOM 930 O O . SER A 1 116 ? -15.483 6.971 -4.731 1.00 98.25 116 SER A O 1
ATOM 932 N N . LEU A 1 117 ? -14.684 8.161 -6.467 1.00 97.31 117 LEU A N 1
ATOM 933 C CA . LEU A 1 117 ? -15.903 8.957 -6.665 1.00 97.31 117 LEU A CA 1
ATOM 934 C C . LEU A 1 117 ? -17.081 8.108 -7.162 1.00 97.31 117 LEU A C 1
ATOM 936 O O . LEU A 1 117 ? -18.238 8.418 -6.866 1.00 97.31 117 LEU A O 1
ATOM 940 N N . GLU A 1 118 ? -16.789 7.028 -7.883 1.00 97.00 118 GLU A N 1
ATOM 941 C CA . GLU A 1 118 ? -17.783 6.062 -8.357 1.00 97.00 118 GLU A CA 1
ATOM 942 C C . GLU A 1 118 ? -18.051 4.955 -7.318 1.00 97.00 118 GLU A C 1
ATOM 944 O O . GLU A 1 118 ? -19.100 4.316 -7.343 1.00 97.00 118 GLU A O 1
ATOM 949 N N . HIS A 1 119 ? -17.160 4.803 -6.329 1.00 96.19 119 HIS A N 1
ATOM 950 C CA . HIS A 1 119 ? -17.173 3.738 -5.320 1.00 96.19 119 HIS A CA 1
ATOM 951 C C . HIS A 1 119 ? -17.125 4.282 -3.883 1.00 96.19 119 HIS A C 1
ATOM 953 O O . HIS A 1 119 ? -16.296 3.887 -3.067 1.00 96.19 119 HIS A O 1
ATOM 959 N N . ASN A 1 120 ? -18.031 5.197 -3.546 1.00 93.00 120 ASN A N 1
ATOM 960 C CA . ASN A 1 120 ? -17.936 6.061 -2.359 1.00 93.00 120 ASN A CA 1
ATOM 961 C C . ASN A 1 120 ? -17.797 5.372 -0.988 1.00 93.00 120 ASN A C 1
ATOM 963 O O . ASN A 1 120 ? -17.343 6.019 -0.045 1.00 93.00 120 ASN A O 1
ATOM 967 N N . GLU A 1 121 ? -18.162 4.094 -0.869 1.00 94.06 121 GLU A N 1
ATOM 968 C CA . GLU A 1 121 ? -18.085 3.308 0.372 1.00 94.06 121 GLU A CA 1
ATOM 969 C C . GLU A 1 121 ? -17.097 2.132 0.279 1.00 94.06 121 GLU A C 1
ATOM 971 O O . GLU A 1 121 ? -17.177 1.177 1.053 1.00 94.06 121 GLU A O 1
ATOM 976 N N . HIS A 1 122 ? -16.138 2.191 -0.651 1.00 96.94 122 HIS A N 1
ATOM 977 C CA . HIS A 1 122 ? -15.107 1.165 -0.773 1.00 96.94 122 HIS A CA 1
ATOM 978 C C . HIS A 1 122 ? -14.363 0.934 0.556 1.00 96.94 122 HIS A C 1
ATOM 980 O O . HIS A 1 122 ? -14.147 1.851 1.351 1.00 96.94 122 HIS A O 1
ATOM 986 N N . VAL A 1 123 ? -13.905 -0.299 0.789 1.00 97.12 123 VAL A N 1
ATOM 987 C CA . VAL A 1 123 ? -12.977 -0.619 1.890 1.00 97.12 123 VAL A CA 1
ATOM 988 C C . VAL A 1 123 ? -11.777 0.350 1.867 1.00 97.12 123 VAL A C 1
ATOM 990 O O . VAL A 1 123 ? -11.338 0.704 0.768 1.00 97.12 123 VAL A O 1
ATOM 993 N N . PRO A 1 124 ? -11.236 0.790 3.027 1.00 98.25 124 PRO A N 1
ATOM 994 C CA . PRO A 1 124 ? -10.134 1.748 3.062 1.00 98.25 124 PRO A CA 1
ATOM 995 C C . PRO A 1 124 ? -8.952 1.285 2.209 1.00 98.25 124 PRO A C 1
ATOM 997 O O . PRO A 1 124 ? -8.542 0.126 2.295 1.00 98.25 124 PRO A O 1
ATOM 1000 N N . VAL A 1 125 ? -8.397 2.200 1.419 1.00 98.81 125 VAL A N 1
ATOM 1001 C CA . VAL A 1 125 ? -7.251 1.928 0.545 1.00 98.81 125 VAL A CA 1
ATOM 1002 C C . VAL A 1 125 ? -5.981 2.472 1.186 1.00 98.81 125 VAL A C 1
ATOM 1004 O O . VAL A 1 125 ? -5.975 3.552 1.775 1.00 98.81 125 VAL A O 1
ATOM 1007 N N . THR A 1 126 ? -4.888 1.726 1.084 1.00 98.81 126 THR A N 1
ATOM 1008 C CA . THR A 1 126 ? -3.571 2.165 1.563 1.00 98.81 126 THR A CA 1
ATOM 1009 C C . THR A 1 126 ? -2.620 2.396 0.397 1.00 98.81 126 THR A C 1
ATOM 1011 O O . THR A 1 126 ? -2.661 1.658 -0.582 1.00 98.81 126 THR A O 1
ATOM 1014 N N . ILE A 1 127 ? -1.768 3.414 0.497 1.00 98.88 127 ILE A N 1
ATOM 1015 C CA . ILE A 1 127 ? -0.714 3.690 -0.481 1.00 98.88 127 ILE A CA 1
ATOM 1016 C C . ILE A 1 127 ? 0.616 3.778 0.261 1.00 98.88 127 ILE A C 1
ATOM 1018 O O . ILE A 1 127 ? 0.821 4.685 1.071 1.00 98.88 127 ILE A O 1
ATOM 1022 N N . LEU A 1 128 ? 1.508 2.832 -0.003 1.00 98.69 128 LEU A N 1
ATOM 1023 C CA . LEU A 1 128 ? 2.907 2.880 0.380 1.00 98.69 128 LEU A CA 1
ATOM 1024 C C . LEU A 1 128 ? 3.637 3.763 -0.635 1.00 98.69 128 LEU A C 1
ATOM 1026 O O . LEU A 1 128 ? 3.555 3.538 -1.839 1.00 98.69 128 LEU A O 1
ATOM 1030 N N . VAL A 1 129 ? 4.323 4.782 -0.135 1.00 98.38 129 VAL A N 1
ATOM 1031 C CA . VAL A 1 129 ? 5.109 5.734 -0.919 1.00 98.38 129 VAL A CA 1
ATOM 1032 C C . VAL A 1 129 ? 6.577 5.483 -0.606 1.00 98.38 129 VAL A C 1
ATOM 1034 O O . VAL A 1 129 ? 7.044 5.830 0.482 1.00 98.38 129 VAL A O 1
ATOM 1037 N N . GLU A 1 130 ? 7.292 4.860 -1.535 1.00 96.62 130 GLU A N 1
ATOM 1038 C CA . GLU A 1 130 ? 8.720 4.574 -1.415 1.00 96.62 130 GLU A CA 1
ATOM 1039 C C . GLU A 1 130 ? 9.533 5.601 -2.201 1.00 96.62 130 GLU A C 1
ATOM 1041 O O . GLU A 1 130 ? 9.235 5.903 -3.353 1.00 96.62 130 GLU A O 1
ATOM 1046 N N . ILE A 1 131 ? 10.562 6.176 -1.574 1.00 94.44 131 ILE A N 1
ATOM 1047 C CA . ILE A 1 131 ? 11.394 7.197 -2.218 1.00 94.44 131 ILE A CA 1
ATOM 1048 C C . ILE A 1 131 ? 12.681 6.559 -2.743 1.00 94.44 131 ILE A C 1
ATOM 1050 O O . ILE A 1 131 ? 13.537 6.147 -1.961 1.00 94.44 131 ILE A O 1
ATOM 1054 N N . LYS A 1 132 ? 12.869 6.571 -4.064 1.00 91.69 132 LYS A N 1
ATOM 1055 C CA . LYS A 1 132 ? 14.036 5.991 -4.753 1.00 91.69 132 LYS A CA 1
ATOM 1056 C C . LYS A 1 132 ? 15.113 7.039 -5.074 1.00 91.69 132 LYS A C 1
ATOM 1058 O O . LYS A 1 132 ? 15.439 7.311 -6.227 1.00 91.69 132 LYS A O 1
ATOM 1063 N N . GLN A 1 133 ? 15.653 7.702 -4.044 1.00 83.69 133 GLN A N 1
ATOM 1064 C CA . GLN A 1 133 ? 16.626 8.800 -4.223 1.00 83.69 133 GLN A CA 1
ATOM 1065 C C . GLN A 1 133 ? 17.926 8.371 -4.918 1.00 83.69 133 GLN A C 1
ATOM 1067 O O . GLN A 1 133 ? 18.491 9.149 -5.686 1.00 83.69 133 GLN A O 1
ATOM 1072 N N . ALA A 1 134 ? 18.429 7.170 -4.623 1.00 84.06 134 ALA A N 1
ATOM 1073 C CA . ALA A 1 134 ? 19.701 6.706 -5.168 1.00 84.06 134 ALA A CA 1
ATOM 1074 C C . ALA A 1 134 ? 19.572 6.373 -6.660 1.00 84.06 134 ALA A C 1
ATOM 1076 O O . ALA A 1 134 ? 20.412 6.769 -7.465 1.00 84.06 134 ALA A O 1
ATOM 1077 N N . GLU A 1 135 ? 18.492 5.697 -7.033 1.00 85.06 135 GLU A N 1
ATOM 1078 C CA . GLU A 1 135 ? 18.169 5.316 -8.402 1.00 85.06 135 GLU A CA 1
ATOM 1079 C C . GLU A 1 135 ? 17.856 6.546 -9.262 1.00 85.06 135 GLU A C 1
ATOM 1081 O O . GLU A 1 135 ? 18.252 6.593 -10.427 1.00 85.06 135 GLU A O 1
ATOM 1086 N N . ALA A 1 136 ? 17.239 7.584 -8.683 1.00 81.75 136 ALA A N 1
ATOM 1087 C CA . ALA A 1 136 ? 16.924 8.830 -9.379 1.00 81.75 136 ALA A CA 1
ATOM 1088 C C . ALA A 1 136 ? 18.160 9.520 -9.996 1.00 81.75 136 ALA A C 1
ATOM 1090 O O . ALA A 1 136 ? 18.031 10.207 -11.014 1.00 81.75 136 ALA A O 1
ATOM 1091 N N . LEU A 1 137 ? 19.362 9.295 -9.437 1.00 83.81 137 LEU A N 1
ATOM 1092 C CA . LEU A 1 137 ? 20.636 9.811 -9.962 1.00 83.81 137 LEU A CA 1
ATOM 1093 C C . LEU A 1 137 ? 20.932 9.336 -11.393 1.00 83.81 137 LEU A C 1
ATOM 1095 O O . LEU A 1 137 ? 21.628 10.034 -12.131 1.00 83.81 137 LEU A O 1
ATOM 1099 N N . LEU A 1 138 ? 20.399 8.178 -11.799 1.00 86.50 138 LEU A N 1
ATOM 1100 C CA . LEU A 1 138 ? 20.621 7.606 -13.129 1.00 86.50 138 LEU A CA 1
ATOM 1101 C C . LEU A 1 138 ? 20.047 8.478 -14.252 1.00 86.50 138 LEU A C 1
ATOM 1103 O O . LEU A 1 138 ? 20.600 8.490 -15.347 1.00 86.50 138 LEU A O 1
ATOM 1107 N N . ALA A 1 139 ? 18.985 9.243 -13.983 1.00 86.62 139 ALA A N 1
ATOM 1108 C CA . ALA A 1 139 ? 18.337 10.090 -14.987 1.00 86.62 139 ALA A CA 1
ATOM 1109 C C . ALA A 1 139 ? 19.151 11.343 -15.363 1.00 86.62 139 ALA A C 1
ATOM 1111 O O . ALA A 1 139 ? 18.796 12.031 -16.315 1.00 86.62 139 ALA A O 1
ATOM 1112 N N . ALA A 1 140 ? 20.215 11.669 -14.615 1.00 87.44 140 ALA A N 1
ATOM 1113 C CA .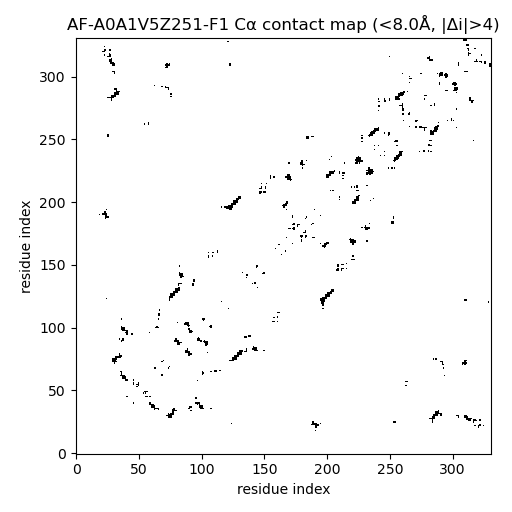 ALA A 1 140 ? 20.990 12.905 -14.774 1.00 87.44 140 ALA A CA 1
ATOM 1114 C C . ALA A 1 140 ? 20.137 14.198 -14.739 1.00 87.44 140 ALA A C 1
ATOM 1116 O O . ALA A 1 140 ? 20.539 15.241 -15.258 1.00 87.44 140 ALA A O 1
ATOM 1117 N N . GLU A 1 141 ? 18.970 14.142 -14.094 1.00 89.75 141 GLU A N 1
ATOM 1118 C CA . GLU A 1 141 ? 18.076 15.276 -13.865 1.00 89.75 141 GLU A CA 1
ATOM 1119 C C . GLU A 1 141 ? 18.320 15.906 -12.477 1.00 89.75 141 GLU A C 1
ATOM 1121 O O . GLU A 1 141 ? 18.733 15.210 -11.544 1.00 89.75 141 GLU A O 1
ATOM 1126 N N . PRO A 1 142 ? 18.051 17.214 -12.286 1.00 92.06 142 PRO A N 1
ATOM 1127 C CA . PRO A 1 142 ? 18.179 17.850 -10.976 1.00 92.06 142 PRO A CA 1
ATOM 1128 C C . PRO A 1 142 ? 17.260 17.214 -9.921 1.00 92.06 142 PRO A C 1
ATOM 1130 O O . PRO A 1 142 ? 16.034 17.248 -10.049 1.00 92.06 142 PRO A O 1
ATOM 1133 N N . LEU A 1 143 ? 17.856 16.688 -8.847 1.00 92.31 143 LEU A N 1
ATOM 1134 C CA . LEU A 1 143 ? 17.139 16.066 -7.730 1.00 92.31 143 LEU A CA 1
ATOM 1135 C C . LEU A 1 143 ? 16.778 17.065 -6.630 1.00 92.31 143 LEU A C 1
ATOM 1137 O O . LEU A 1 143 ? 17.561 17.951 -6.278 1.00 92.31 143 LEU A O 1
ATOM 1141 N N . CYS A 1 144 ? 15.611 16.860 -6.024 1.00 91.25 144 CYS A N 1
ATOM 1142 C CA . CYS A 1 144 ? 15.309 17.386 -4.703 1.00 91.25 144 CYS A CA 1
ATOM 1143 C C . CYS A 1 144 ? 15.899 16.421 -3.665 1.00 91.25 144 CYS A C 1
ATOM 1145 O O . CYS A 1 144 ? 15.482 15.270 -3.572 1.00 91.25 144 CYS A O 1
ATOM 1147 N N . ASN A 1 145 ? 16.887 16.886 -2.897 1.00 90.19 145 ASN A N 1
ATOM 1148 C CA . ASN A 1 145 ? 17.600 16.056 -1.917 1.00 90.19 145 ASN A CA 1
ATOM 1149 C C . ASN A 1 145 ? 17.262 16.396 -0.460 1.00 90.19 145 ASN A C 1
ATOM 1151 O O . ASN A 1 145 ? 17.681 15.668 0.435 1.00 90.19 145 ASN A O 1
ATOM 1155 N N . ASP A 1 146 ? 16.540 17.491 -0.210 1.00 93.12 146 ASP A N 1
ATOM 1156 C CA . ASP A 1 146 ? 16.164 17.914 1.140 1.00 93.12 146 ASP A CA 1
ATOM 1157 C C . ASP A 1 146 ? 14.973 17.077 1.643 1.00 93.12 146 ASP A C 1
ATOM 1159 O O . ASP A 1 146 ? 13.866 17.229 1.115 1.00 93.12 146 ASP A O 1
ATOM 1163 N N . PRO A 1 147 ? 15.152 16.223 2.672 1.00 92.75 147 PRO A N 1
ATOM 1164 C CA . PRO A 1 147 ? 14.087 15.359 3.171 1.00 92.75 147 PRO A CA 1
ATOM 1165 C C . PRO A 1 147 ? 12.842 16.117 3.641 1.00 92.75 147 PRO A C 1
ATOM 1167 O O . PRO A 1 147 ? 11.732 15.614 3.484 1.00 92.75 147 PRO A O 1
ATOM 1170 N N . VAL A 1 148 ? 13.000 17.324 4.197 1.00 92.94 148 VAL A N 1
ATOM 1171 C CA . VAL A 1 148 ? 11.866 18.132 4.669 1.00 92.94 148 VAL A CA 1
ATOM 1172 C C . VAL A 1 148 ? 11.052 18.635 3.481 1.00 92.94 148 VAL A C 1
ATOM 1174 O O . VAL A 1 148 ? 9.828 18.531 3.493 1.00 92.94 148 VAL A O 1
ATOM 1177 N N . GLN A 1 149 ? 11.722 19.123 2.433 1.00 93.62 149 GLN A N 1
ATOM 1178 C CA . GLN A 1 149 ? 11.050 19.586 1.215 1.00 93.62 149 GLN A CA 1
ATOM 1179 C C . GLN A 1 149 ? 10.366 18.439 0.469 1.00 93.62 149 GLN A C 1
ATOM 1181 O O . GLN A 1 149 ? 9.243 18.610 0.003 1.00 93.62 149 GLN A O 1
ATOM 1186 N N . ILE A 1 150 ? 11.008 17.268 0.390 1.00 95.06 150 ILE A N 1
ATOM 1187 C CA . ILE A 1 150 ? 10.421 16.074 -0.233 1.00 95.06 150 ILE A CA 1
ATOM 1188 C C . ILE A 1 150 ? 9.129 15.692 0.486 1.00 95.06 150 ILE A C 1
ATOM 1190 O O . ILE A 1 150 ? 8.088 15.579 -0.154 1.00 95.06 150 ILE A O 1
ATOM 1194 N N . VAL A 1 151 ? 9.173 15.540 1.812 1.00 94.94 151 VAL A N 1
ATOM 1195 C CA . VAL A 1 151 ? 7.989 15.169 2.599 1.00 94.94 151 VAL A CA 1
ATOM 1196 C C . VAL A 1 151 ? 6.880 16.210 2.457 1.00 94.94 151 VAL A C 1
ATOM 1198 O O . VAL A 1 151 ? 5.735 15.833 2.220 1.00 94.94 151 VAL A O 1
ATOM 1201 N N . GLN A 1 152 ? 7.207 17.504 2.550 1.00 94.38 152 GLN A N 1
ATOM 1202 C CA . GLN A 1 152 ? 6.222 18.575 2.387 1.00 94.38 152 GLN A CA 1
ATOM 1203 C C . GLN A 1 152 ? 5.546 18.507 1.014 1.00 94.38 152 GLN A C 1
ATOM 1205 O O . GLN A 1 152 ? 4.323 18.560 0.930 1.00 94.38 152 GLN A O 1
ATOM 1210 N N . ARG A 1 153 ? 6.329 18.316 -0.054 1.00 95.56 153 ARG A N 1
ATOM 1211 C CA . ARG A 1 153 ? 5.803 18.215 -1.416 1.00 95.56 153 ARG A CA 1
ATOM 1212 C C . ARG A 1 153 ? 4.888 17.000 -1.590 1.00 95.56 153 ARG A C 1
ATOM 1214 O O . ARG A 1 153 ? 3.860 17.121 -2.246 1.00 95.56 153 ARG A O 1
ATOM 1221 N N . ILE A 1 154 ? 5.219 15.852 -0.988 1.00 96.44 154 ILE A N 1
ATOM 1222 C CA . ILE A 1 154 ? 4.341 14.667 -1.006 1.00 96.44 154 ILE A CA 1
ATOM 1223 C C . ILE A 1 154 ? 3.007 14.993 -0.331 1.00 96.44 154 ILE A C 1
ATOM 1225 O O . ILE A 1 154 ? 1.951 14.704 -0.892 1.00 96.44 154 ILE A O 1
ATOM 1229 N N . GLU A 1 155 ? 3.034 15.603 0.859 1.00 95.81 155 GLU A N 1
ATOM 1230 C CA . GLU A 1 155 ? 1.799 15.978 1.555 1.00 95.81 155 GLU A CA 1
ATOM 1231 C C . GLU A 1 155 ? 0.966 16.985 0.749 1.00 95.81 155 GLU A C 1
ATOM 1233 O O . GLU A 1 155 ? -0.255 16.835 0.676 1.00 95.81 155 GLU A O 1
ATOM 1238 N N . ASP A 1 156 ? 1.602 17.969 0.110 1.00 96.12 156 ASP A N 1
ATOM 1239 C CA . ASP A 1 156 ? 0.928 18.978 -0.713 1.00 96.12 156 ASP A CA 1
ATOM 1240 C C . ASP A 1 156 ? 0.275 18.367 -1.964 1.00 96.12 156 ASP A C 1
ATOM 1242 O O . ASP A 1 156 ? -0.880 18.676 -2.274 1.00 96.12 156 ASP A O 1
ATOM 1246 N N . GLU A 1 157 ? 0.965 17.459 -2.663 1.00 97.88 157 GLU A N 1
ATOM 1247 C CA . GLU A 1 157 ? 0.406 16.759 -3.827 1.00 97.88 157 GLU A CA 1
ATOM 1248 C C . GLU A 1 157 ? -0.766 15.849 -3.422 1.00 97.88 157 GLU A C 1
ATOM 1250 O O . GLU A 1 157 ? -1.809 15.865 -4.080 1.00 97.88 157 GLU A O 1
ATOM 1255 N N . ILE A 1 158 ? -0.680 15.148 -2.281 1.00 98.38 158 ILE A N 1
ATOM 1256 C CA . ILE A 1 158 ? -1.815 14.370 -1.755 1.00 98.38 158 ILE A CA 1
ATOM 1257 C C . ILE A 1 158 ? -3.004 15.283 -1.441 1.00 98.38 158 ILE A C 1
ATOM 1259 O O . ILE A 1 158 ? -4.132 14.976 -1.820 1.00 98.38 158 ILE A O 1
ATOM 1263 N N . ARG A 1 159 ? -2.775 16.422 -0.778 1.00 97.44 159 ARG A N 1
ATOM 1264 C CA . ARG A 1 159 ? -3.836 17.382 -0.423 1.00 97.44 159 ARG A CA 1
ATOM 1265 C C . ARG A 1 159 ? -4.458 18.079 -1.624 1.00 97.44 159 ARG A C 1
ATOM 1267 O O . ARG A 1 159 ? -5.592 18.539 -1.531 1.00 97.44 159 ARG A O 1
ATOM 1274 N N . THR A 1 160 ? -3.725 18.161 -2.728 1.00 98.12 160 THR A N 1
ATOM 1275 C CA . THR A 1 160 ? -4.233 18.703 -3.990 1.00 98.12 160 THR A CA 1
ATOM 1276 C C . THR A 1 160 ? -5.290 17.782 -4.598 1.00 98.12 160 THR A C 1
ATOM 1278 O O . THR A 1 160 ? -6.275 18.269 -5.148 1.00 98.12 160 THR A O 1
ATOM 1281 N N . ILE A 1 161 ? -5.113 16.462 -4.476 1.00 98.50 161 ILE A N 1
ATOM 1282 C CA . ILE A 1 161 ? -6.027 15.470 -5.056 1.00 98.50 161 ILE A CA 1
ATOM 1283 C C . ILE A 1 161 ? -7.138 15.069 -4.081 1.00 98.50 161 ILE A C 1
ATOM 1285 O O . ILE A 1 161 ? -8.307 15.016 -4.461 1.00 98.50 161 ILE A O 1
ATOM 1289 N N . PHE A 1 162 ? -6.792 14.791 -2.823 1.00 98.38 162 PHE A N 1
ATOM 1290 C CA . PHE A 1 162 ? -7.720 14.223 -1.851 1.00 98.38 162 PHE A CA 1
ATOM 1291 C C . PHE A 1 162 ? -8.227 15.283 -0.870 1.00 98.38 162 PHE A C 1
ATOM 1293 O O . PHE A 1 162 ? -7.435 15.844 -0.100 1.00 98.38 162 PHE A O 1
ATOM 1300 N N . PRO A 1 163 ? -9.551 15.518 -0.803 1.00 97.25 163 PRO A N 1
ATOM 1301 C CA . PRO A 1 163 ? -10.120 16.324 0.264 1.00 97.25 163 PRO A CA 1
ATOM 1302 C C . PRO A 1 163 ? -9.951 15.617 1.619 1.00 97.25 163 PRO A C 1
ATOM 1304 O O . PRO A 1 163 ? -9.764 14.401 1.709 1.00 97.25 163 PRO A O 1
ATOM 1307 N N . SER A 1 164 ? -9.999 16.382 2.711 1.00 95.75 164 SER A N 1
ATOM 1308 C CA . SER A 1 164 ? -9.686 15.873 4.055 1.00 95.75 164 SER A CA 1
ATOM 1309 C C . SER A 1 164 ? -10.617 14.752 4.526 1.00 95.75 164 SER A C 1
ATOM 1311 O O . SER A 1 164 ? -10.196 13.874 5.275 1.00 95.75 164 SER A O 1
ATOM 1313 N N . ASP A 1 165 ? -11.866 14.740 4.068 1.00 96.12 165 ASP A N 1
ATOM 1314 C CA . ASP A 1 165 ? -12.851 13.697 4.339 1.00 96.12 165 ASP A CA 1
ATOM 1315 C C . ASP A 1 165 ? -12.631 12.420 3.512 1.00 96.12 165 ASP A C 1
ATOM 1317 O O . ASP A 1 165 ? -13.265 11.407 3.792 1.00 96.12 165 ASP A O 1
ATOM 1321 N N . LYS A 1 166 ? -11.694 12.407 2.565 1.00 98.00 166 LYS A N 1
ATOM 1322 C CA . LYS A 1 166 ? -11.249 11.201 1.850 1.00 98.00 166 LYS A CA 1
ATOM 1323 C C . LYS A 1 166 ? -9.947 10.630 2.410 1.00 98.00 166 LYS A C 1
ATOM 1325 O O . LYS A 1 166 ? -9.428 9.654 1.878 1.00 98.00 166 LYS A O 1
ATOM 1330 N N . LEU A 1 167 ? -9.438 11.185 3.512 1.00 98.50 167 LEU A N 1
ATOM 1331 C CA . LEU A 1 167 ? -8.172 10.778 4.113 1.00 98.50 167 LEU A CA 1
ATOM 1332 C C . LEU A 1 167 ? -8.355 10.191 5.515 1.00 98.50 167 LEU A C 1
ATOM 1334 O O . LEU A 1 167 ? -9.044 10.747 6.371 1.00 98.50 167 LEU A O 1
ATOM 1338 N N . VAL A 1 168 ? -7.665 9.083 5.767 1.00 98.50 168 VAL A N 1
ATOM 1339 C CA . VAL A 1 168 ? -7.302 8.623 7.107 1.00 98.50 168 VAL A CA 1
ATOM 1340 C C . VAL A 1 168 ? -5.893 9.136 7.367 1.00 98.50 168 VAL A C 1
ATOM 1342 O O . VAL A 1 168 ? -4.944 8.678 6.739 1.00 98.50 168 VAL A O 1
ATOM 1345 N N . THR A 1 169 ? -5.748 10.097 8.279 1.00 98.00 169 THR A N 1
ATOM 1346 C CA . THR A 1 169 ? -4.451 10.718 8.587 1.00 98.00 169 THR A CA 1
ATOM 1347 C C . THR A 1 169 ? -3.995 10.424 10.018 1.00 98.00 169 THR A C 1
ATOM 1349 O O . THR A 1 169 ? -4.843 10.230 10.897 1.00 98.00 169 THR A O 1
ATOM 1352 N N . PRO A 1 170 ? -2.680 10.459 10.312 1.00 96.56 170 PRO A N 1
ATOM 1353 C CA . PRO A 1 170 ? -2.160 10.356 11.676 1.00 96.56 170 PRO A CA 1
ATOM 1354 C C . PRO A 1 170 ? -2.835 11.324 12.649 1.00 96.56 170 PRO A C 1
ATOM 1356 O O . PRO A 1 170 ? -3.191 10.944 13.762 1.00 96.56 170 PRO A O 1
ATOM 1359 N N . SER A 1 171 ? -3.039 12.575 12.226 1.00 94.19 171 SER A N 1
ATOM 1360 C CA . SER A 1 171 ? -3.650 13.606 13.069 1.00 94.19 171 SER A CA 1
ATOM 1361 C C . SER A 1 171 ? -5.136 13.358 13.316 1.00 94.19 171 SER A C 1
ATOM 1363 O O . SER A 1 171 ? -5.600 13.562 14.436 1.00 94.19 171 SER A O 1
ATOM 1365 N N . TRP A 1 172 ? -5.870 12.859 12.316 1.00 96.06 172 TRP A N 1
ATOM 1366 C CA . TRP A 1 172 ? -7.265 12.457 12.497 1.00 96.06 172 TRP A CA 1
ATOM 1367 C C . TRP A 1 172 ? -7.392 11.281 13.468 1.00 96.06 172 TRP A C 1
ATOM 1369 O O . TRP A 1 172 ? -8.207 11.335 14.387 1.00 96.06 172 TRP A O 1
ATOM 1379 N N . VAL A 1 173 ? -6.548 10.255 13.312 1.00 96.94 173 VAL A N 1
ATOM 1380 C CA . VAL A 1 173 ? -6.544 9.093 14.209 1.00 96.94 173 VAL A CA 1
ATOM 1381 C C . VAL A 1 173 ? -6.185 9.513 15.632 1.00 96.94 173 VAL A C 1
ATOM 1383 O O . VAL A 1 173 ? -6.902 9.155 16.563 1.00 96.94 173 VAL A O 1
ATOM 1386 N N . GLN A 1 174 ? -5.113 10.293 15.810 1.00 95.31 174 GLN A N 1
ATOM 1387 C CA . GLN A 1 174 ? -4.649 10.755 17.120 1.00 95.31 174 GLN A CA 1
ATOM 1388 C C . GLN A 1 174 ? -5.712 11.582 17.860 1.00 95.31 174 GLN A C 1
ATOM 1390 O O . GLN A 1 174 ? -5.898 11.403 19.069 1.00 95.31 174 GLN A O 1
ATOM 1395 N N . GLY A 1 175 ? -6.402 12.488 17.159 1.00 93.31 175 GLY A N 1
ATOM 1396 C CA . GLY A 1 175 ? -7.347 13.422 17.766 1.00 93.31 175 GLY A CA 1
ATOM 1397 C C . GLY A 1 175 ? -6.704 14.211 18.913 1.00 93.31 175 GLY A C 1
ATOM 1398 O O . GLY A 1 175 ? -5.623 14.773 18.767 1.00 93.31 175 GLY A O 1
ATOM 1399 N N . ASN A 1 176 ? -7.349 14.210 20.083 1.00 92.75 176 ASN A N 1
ATOM 1400 C CA . ASN A 1 176 ? -6.880 14.944 21.268 1.00 92.75 176 ASN A CA 1
ATOM 1401 C C . ASN A 1 176 ? -5.893 14.153 22.149 1.00 92.75 176 ASN A C 1
ATOM 1403 O O . ASN A 1 176 ? -5.551 14.606 23.242 1.00 92.75 176 ASN A O 1
ATOM 1407 N N . ALA A 1 177 ? -5.468 12.956 21.735 1.00 94.31 177 ALA A N 1
ATOM 1408 C CA . ALA A 1 177 ? -4.515 12.171 22.511 1.00 94.31 177 ALA A CA 1
ATOM 1409 C C . ALA A 1 177 ? -3.113 12.800 22.489 1.00 94.31 177 ALA A C 1
ATOM 1411 O O . ALA A 1 177 ? -2.717 13.460 21.526 1.00 94.31 177 ALA A O 1
ATOM 1412 N N . VAL A 1 178 ? -2.329 12.522 23.536 1.00 94.06 178 VAL A N 1
ATOM 1413 C CA . VAL A 1 178 ? -0.946 13.018 23.671 1.00 94.06 178 VAL A CA 1
ATOM 1414 C C . VAL A 1 178 ? -0.034 12.564 22.524 1.00 94.06 178 VAL A C 1
ATOM 1416 O O . VAL A 1 178 ? 0.891 13.275 22.147 1.00 94.06 178 VAL A O 1
ATOM 1419 N N . SER A 1 179 ? -0.296 11.384 21.961 1.00 95.00 179 SER A N 1
ATOM 1420 C CA . SER A 1 179 ? 0.393 10.859 20.786 1.00 95.00 179 SER A CA 1
ATOM 1421 C C . SER A 1 179 ? -0.485 9.853 20.047 1.00 95.00 179 SER A C 1
ATOM 1423 O O . SER A 1 179 ? -1.386 9.248 20.640 1.00 95.00 179 SER A O 1
ATOM 1425 N N . LEU A 1 180 ? -0.197 9.643 18.761 1.00 95.69 180 LEU A N 1
ATOM 1426 C CA . LEU A 1 180 ? -0.839 8.610 17.948 1.00 95.69 180 LEU A CA 1
ATOM 1427 C C . LEU A 1 180 ? -0.673 7.224 18.578 1.00 95.69 180 LEU A C 1
ATOM 1429 O O . LEU A 1 180 ? -1.647 6.490 18.737 1.00 95.69 180 LEU A O 1
ATOM 1433 N N . ARG A 1 181 ? 0.545 6.888 19.012 1.00 96.50 181 ARG A N 1
ATOM 1434 C CA . ARG A 1 181 ? 0.823 5.612 19.674 1.00 96.50 181 ARG A CA 1
ATOM 1435 C C . ARG A 1 181 ? -0.040 5.431 20.922 1.00 96.50 181 ARG A C 1
ATOM 1437 O O . ARG A 1 181 ? -0.650 4.375 21.101 1.00 96.50 181 ARG A O 1
ATOM 1444 N N . LYS A 1 182 ? -0.183 6.480 21.743 1.00 97.00 182 LYS A N 1
ATOM 1445 C CA . LYS A 1 182 ? -1.000 6.396 22.957 1.00 97.00 182 LYS A CA 1
ATOM 1446 C C . LYS A 1 182 ? -2.488 6.241 22.656 1.00 97.00 182 LYS A C 1
ATOM 1448 O O . LYS A 1 182 ? -3.168 5.486 23.348 1.00 97.00 182 LYS A O 1
ATOM 1453 N N . LYS A 1 183 ? -2.983 6.910 21.611 1.00 96.50 183 LYS A N 1
ATOM 1454 C CA . LYS A 1 183 ? -4.355 6.731 21.121 1.00 96.50 183 LYS A CA 1
ATOM 1455 C C . LYS A 1 183 ? -4.617 5.276 20.744 1.00 96.50 183 LYS A C 1
ATOM 1457 O O . LYS A 1 183 ? -5.572 4.677 21.227 1.00 96.50 183 LYS A O 1
ATOM 1462 N N . LEU A 1 184 ? -3.742 4.703 19.924 1.00 97.06 184 LEU A N 1
ATOM 1463 C CA . LEU A 1 184 ? -3.886 3.338 19.435 1.00 97.06 184 LEU A CA 1
ATOM 1464 C C . LEU A 1 184 ? -3.730 2.295 20.554 1.00 97.06 184 LEU A C 1
ATOM 1466 O O . LEU A 1 184 ? -4.388 1.264 20.505 1.00 97.06 184 LEU A O 1
ATOM 1470 N N . GLU A 1 185 ? -2.904 2.538 21.575 1.00 95.75 185 GLU A N 1
ATOM 1471 C CA . GLU A 1 185 ? -2.818 1.670 22.764 1.00 95.75 185 GLU A CA 1
ATOM 1472 C C . GLU A 1 185 ? -4.119 1.619 23.570 1.00 95.75 185 GLU A C 1
ATOM 1474 O O . GLU A 1 185 ? -4.505 0.550 24.033 1.00 95.75 185 GLU A O 1
ATOM 1479 N N . LEU A 1 186 ? -4.758 2.772 23.782 1.00 93.50 186 LEU A N 1
ATOM 1480 C CA . LEU A 1 186 ? -5.905 2.888 24.684 1.00 93.50 186 LEU A CA 1
ATOM 1481 C C . LEU A 1 186 ? -7.238 2.601 23.992 1.00 93.50 186 LEU A C 1
ATOM 1483 O O . LEU A 1 186 ? -8.132 2.023 24.602 1.00 93.50 186 LEU A O 1
ATOM 1487 N N . GLU A 1 187 ? -7.379 3.031 22.739 1.00 93.44 187 GLU A N 1
ATOM 1488 C CA . GLU A 1 187 ? -8.658 3.030 22.024 1.00 93.44 187 GLU A CA 1
ATOM 1489 C C . GLU A 1 187 ? -8.622 2.244 20.707 1.00 93.44 187 GLU A C 1
ATOM 1491 O O . GLU A 1 187 ? -9.675 1.976 20.133 1.00 93.44 187 GLU A O 1
ATOM 1496 N N . GLY A 1 188 ? -7.439 1.852 20.224 1.00 94.75 188 GLY A N 1
ATOM 1497 C CA . GLY A 1 188 ? -7.279 1.180 18.935 1.00 94.75 188 GLY A CA 1
ATOM 1498 C C . GLY A 1 188 ? -7.497 2.103 17.732 1.00 94.75 188 GLY A C 1
ATOM 1499 O O . GLY A 1 188 ? -7.552 3.328 17.850 1.00 94.75 188 GLY A O 1
ATOM 1500 N N . TRP A 1 189 ? -7.594 1.498 16.546 1.00 97.69 189 TRP A N 1
ATOM 1501 C CA . TRP A 1 189 ? -7.872 2.223 15.303 1.00 97.69 1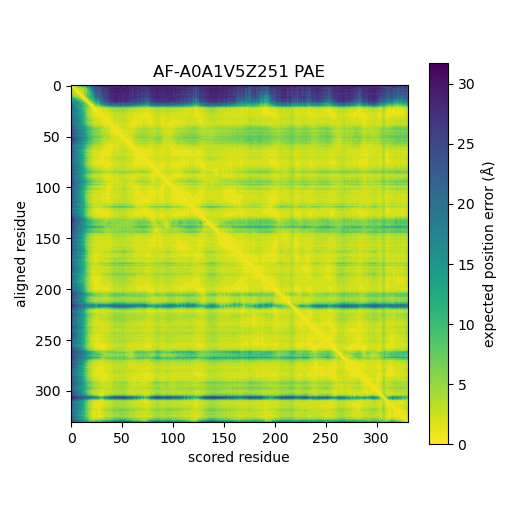89 TRP A CA 1
ATOM 1502 C C . TRP A 1 189 ? -9.329 2.693 15.229 1.00 97.69 189 TRP A C 1
ATOM 1504 O O . TRP A 1 189 ? -10.188 2.087 15.875 1.00 97.69 189 TRP A O 1
ATOM 1514 N N . PRO A 1 190 ? -9.645 3.726 14.425 1.00 97.12 190 PRO A N 1
ATOM 1515 C CA . PRO A 1 190 ? -11.020 4.164 14.230 1.00 97.12 190 PRO A CA 1
ATOM 1516 C C . PRO A 1 190 ? -11.939 3.032 13.731 1.00 97.12 190 PRO A C 1
ATOM 1518 O O . PRO A 1 190 ? -11.466 2.097 13.066 1.00 97.12 190 PRO A O 1
ATOM 1521 N N . PRO A 1 191 ? -13.250 3.116 14.026 1.00 97.19 191 PRO A N 1
ATOM 1522 C CA . PRO A 1 191 ? -14.240 2.203 13.469 1.00 97.19 191 PRO A CA 1
ATOM 1523 C C . PRO A 1 191 ? -14.151 2.143 11.940 1.00 97.19 191 PRO A C 1
ATOM 1525 O O . PRO A 1 191 ? -14.086 3.176 11.277 1.00 97.19 191 PRO A O 1
ATOM 1528 N N . LEU A 1 192 ? -14.202 0.938 11.376 1.00 97.25 192 LEU A N 1
ATOM 1529 C CA . LEU A 1 192 ? -14.090 0.669 9.944 1.00 97.25 192 LEU A CA 1
ATOM 1530 C C . LEU A 1 192 ? -15.142 1.433 9.133 1.00 97.25 192 LEU A C 1
ATOM 1532 O O . LEU A 1 192 ? -14.807 1.987 8.091 1.00 97.25 192 LEU A O 1
ATOM 1536 N N . LYS A 1 193 ? -16.375 1.545 9.645 1.00 96.44 193 LYS A N 1
ATOM 1537 C CA . LYS A 1 193 ? -17.450 2.345 9.030 1.00 96.44 193 LYS A CA 1
ATOM 1538 C C . LYS A 1 193 ? -17.051 3.806 8.788 1.00 96.44 193 LYS A C 1
ATOM 1540 O O . LYS A 1 193 ? -17.486 4.405 7.817 1.00 96.44 193 LYS A O 1
ATOM 1545 N N . HIS A 1 194 ? -16.204 4.377 9.649 1.00 97.12 194 HIS A N 1
ATOM 1546 C CA . HIS A 1 194 ? -15.711 5.748 9.503 1.00 97.12 194 HIS A CA 1
ATOM 1547 C C . HIS A 1 194 ? -14.510 5.844 8.565 1.00 97.12 194 HIS A C 1
ATOM 1549 O O . HIS A 1 194 ? -14.095 6.952 8.253 1.00 97.12 194 HIS A O 1
ATOM 1555 N N . CYS A 1 195 ? -13.941 4.718 8.137 1.00 98.19 195 CYS A N 1
ATOM 1556 C CA . CYS A 1 195 ? -12.814 4.670 7.215 1.00 98.19 195 CYS A CA 1
ATOM 1557 C C . CYS A 1 195 ? -13.231 4.322 5.775 1.00 98.19 195 CYS A C 1
ATOM 1559 O O . CYS A 1 195 ? -12.394 4.424 4.881 1.00 98.19 195 CYS A O 1
ATOM 1561 N N . LEU A 1 196 ? -14.483 3.910 5.538 1.00 97.88 196 LEU A N 1
ATOM 1562 C CA . LEU A 1 196 ? -14.978 3.603 4.192 1.00 97.88 196 LEU A CA 1
ATOM 1563 C C . LEU A 1 196 ? -14.837 4.811 3.259 1.00 97.88 196 LEU A C 1
ATOM 1565 O O . LEU A 1 196 ? -15.012 5.956 3.680 1.00 97.88 196 LEU A O 1
ATOM 1569 N N . GLY A 1 197 ? -14.485 4.545 2.003 1.00 98.19 197 GLY A N 1
ATOM 1570 C CA . GLY A 1 197 ? -14.274 5.562 0.977 1.00 98.19 197 GLY A CA 1
ATOM 1571 C C . GLY A 1 197 ? -13.016 6.412 1.166 1.00 98.19 197 GLY A C 1
ATOM 1572 O O . GLY A 1 197 ? -12.897 7.448 0.512 1.00 98.19 197 GLY A O 1
ATOM 1573 N N . LYS A 1 198 ? -12.111 6.039 2.085 1.00 98.75 198 LYS A N 1
ATOM 1574 C CA . LYS A 1 198 ? -10.917 6.827 2.424 1.00 98.75 198 LYS A CA 1
ATOM 1575 C C . LYS A 1 198 ? -9.608 6.135 2.062 1.00 98.75 198 LYS A C 1
ATOM 1577 O O . LYS A 1 198 ? -9.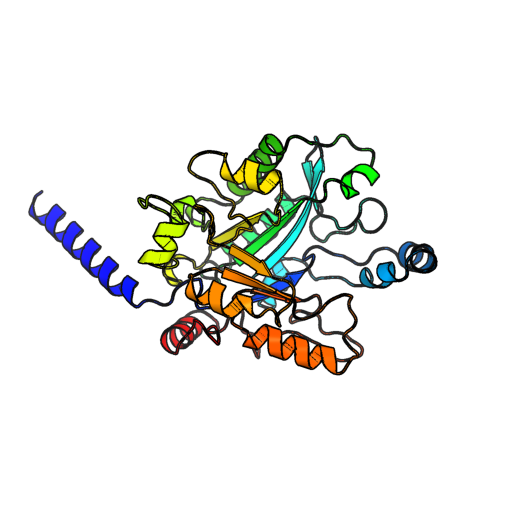530 4.912 1.934 1.00 98.75 198 LYS A O 1
ATOM 1582 N N . PHE A 1 199 ? -8.566 6.956 1.994 1.00 98.88 199 PHE A N 1
ATOM 1583 C CA . PHE A 1 199 ? -7.193 6.579 1.699 1.00 98.88 199 PHE A CA 1
ATOM 1584 C C . PHE A 1 199 ? -6.269 6.878 2.883 1.00 98.88 199 PHE A C 1
ATOM 1586 O O . PHE A 1 199 ? -6.395 7.917 3.532 1.00 98.88 199 PHE A O 1
ATOM 1593 N N . ALA A 1 200 ? -5.325 5.981 3.156 1.00 98.75 200 ALA A N 1
ATOM 1594 C CA . ALA A 1 200 ? -4.224 6.196 4.090 1.00 98.75 200 ALA A CA 1
ATOM 1595 C C . ALA A 1 200 ? -2.892 6.118 3.341 1.00 98.75 200 ALA A C 1
ATOM 1597 O O . ALA A 1 200 ? -2.640 5.153 2.621 1.00 98.75 200 ALA A O 1
ATOM 1598 N N . PHE A 1 201 ? -2.026 7.106 3.550 1.00 98.69 201 PHE A N 1
ATOM 1599 C CA . PHE A 1 201 ? -0.709 7.163 2.922 1.00 98.69 201 PHE A CA 1
ATOM 1600 C C . PHE A 1 201 ? 0.375 6.822 3.934 1.00 98.69 201 PHE A C 1
ATOM 1602 O O . PHE A 1 201 ? 0.351 7.302 5.070 1.00 98.69 201 PHE A O 1
ATOM 1609 N N . ILE A 1 202 ? 1.325 5.993 3.521 1.00 98.12 202 ILE A N 1
ATOM 1610 C CA . ILE A 1 202 ? 2.406 5.500 4.359 1.00 98.12 202 ILE A CA 1
ATOM 1611 C C . ILE A 1 202 ? 3.727 5.801 3.670 1.00 98.12 202 ILE A C 1
ATOM 1613 O O . ILE A 1 202 ? 3.992 5.295 2.587 1.00 98.12 202 ILE A O 1
ATOM 1617 N N . LEU A 1 203 ? 4.589 6.567 4.328 1.00 97.38 203 LEU A N 1
ATOM 1618 C CA . LEU A 1 203 ? 5.961 6.745 3.887 1.00 97.38 203 LEU A CA 1
ATOM 1619 C C . LEU A 1 203 ? 6.756 5.459 4.160 1.00 97.38 203 LEU A C 1
ATOM 1621 O O . LEU A 1 203 ? 7.019 5.108 5.319 1.00 97.38 203 LEU A O 1
ATOM 1625 N N . HIS A 1 204 ? 7.144 4.763 3.092 1.00 94.44 204 HIS A N 1
ATOM 1626 C CA . HIS A 1 204 ? 7.933 3.535 3.125 1.00 94.44 204 HIS A CA 1
ATOM 1627 C C . HIS A 1 204 ? 9.434 3.855 3.260 1.00 94.44 204 HIS A C 1
ATOM 1629 O O . HIS A 1 204 ? 10.259 3.469 2.447 1.00 94.44 204 HIS A O 1
ATOM 1635 N N . ASP A 1 205 ? 9.791 4.582 4.321 1.00 91.88 205 ASP A N 1
ATOM 1636 C CA . ASP A 1 205 ? 11.174 4.896 4.690 1.00 91.88 205 ASP A CA 1
ATOM 1637 C C . ASP A 1 205 ? 11.411 4.599 6.176 1.00 91.88 205 ASP A C 1
ATOM 1639 O O . ASP A 1 205 ? 10.521 4.751 7.017 1.00 91.88 205 ASP A O 1
ATOM 1643 N N . ARG A 1 206 ? 12.634 4.183 6.515 1.00 85.75 206 ARG A N 1
ATOM 1644 C CA . ARG A 1 206 ? 13.074 3.965 7.904 1.00 85.75 206 ARG A CA 1
ATOM 1645 C C . ARG A 1 206 ? 14.196 4.913 8.338 1.00 85.75 206 ARG A C 1
ATOM 1647 O O . ARG A 1 206 ? 14.647 4.803 9.482 1.00 85.75 206 ARG A O 1
ATOM 1654 N N . GLY A 1 207 ? 14.653 5.798 7.458 1.00 89.12 207 GLY A N 1
ATOM 1655 C CA . GLY A 1 207 ? 15.768 6.708 7.674 1.00 89.12 207 GLY A CA 1
ATOM 1656 C C . GLY A 1 207 ? 15.341 8.168 7.823 1.00 89.12 207 GLY A C 1
ATOM 1657 O O . GLY A 1 207 ? 14.455 8.515 8.607 1.00 89.12 207 GLY A O 1
ATOM 1658 N N . ASN A 1 208 ? 16.042 9.040 7.098 1.00 89.50 208 ASN A N 1
ATOM 1659 C CA . ASN A 1 208 ? 15.964 10.488 7.280 1.00 89.50 208 ASN A CA 1
ATOM 1660 C C . ASN A 1 208 ? 14.616 11.079 6.841 1.00 89.50 208 ASN A C 1
ATOM 1662 O O . ASN A 1 208 ? 14.190 12.082 7.412 1.00 89.50 208 ASN A O 1
ATOM 1666 N N . LEU A 1 209 ? 13.933 10.480 5.859 1.00 91.12 209 LEU A N 1
ATOM 1667 C CA . LEU A 1 209 ? 12.627 10.965 5.398 1.00 91.12 209 LEU A CA 1
ATOM 1668 C C . LEU A 1 209 ? 11.558 10.685 6.455 1.00 91.12 209 LEU A C 1
ATOM 1670 O O . LEU A 1 209 ? 10.735 11.552 6.750 1.00 91.12 209 LEU A O 1
ATOM 1674 N N . ARG A 1 210 ? 11.621 9.518 7.106 1.00 92.94 210 ARG A N 1
ATOM 1675 C CA . ARG A 1 210 ? 10.786 9.182 8.262 1.00 92.94 210 ARG A CA 1
ATOM 1676 C C . ARG A 1 210 ? 10.950 10.207 9.375 1.00 92.94 210 ARG A C 1
ATOM 1678 O O . ARG A 1 210 ? 9.959 10.670 9.931 1.00 92.94 210 ARG A O 1
ATOM 1685 N N . ASP A 1 211 ? 12.186 10.561 9.713 1.00 91.38 211 ASP A N 1
ATOM 1686 C CA . ASP A 1 211 ? 12.452 11.495 10.810 1.00 91.38 211 ASP A CA 1
ATOM 1687 C C . ASP A 1 211 ? 12.095 12.948 10.441 1.00 91.38 211 ASP A C 1
ATOM 1689 O O . ASP A 1 211 ? 11.591 13.689 11.292 1.00 91.38 211 ASP A O 1
ATOM 1693 N N . ALA A 1 212 ? 12.230 13.331 9.166 1.00 90.94 212 ALA A N 1
ATOM 1694 C CA . ALA A 1 212 ? 11.701 14.591 8.644 1.00 90.94 212 ALA A CA 1
ATOM 1695 C C . ALA A 1 212 ? 10.166 14.647 8.749 1.00 90.94 212 ALA A C 1
ATOM 1697 O O . ALA A 1 212 ? 9.621 15.600 9.308 1.00 90.94 212 ALA A O 1
ATOM 1698 N N . CYS A 1 213 ? 9.464 13.590 8.327 1.00 90.19 213 CYS A N 1
ATOM 1699 C CA . CYS A 1 213 ? 8.012 13.471 8.475 1.00 90.19 213 CYS A CA 1
ATOM 1700 C C . CYS A 1 213 ? 7.581 13.467 9.949 1.00 90.19 213 CYS A C 1
ATOM 1702 O O . CYS A 1 213 ? 6.635 14.154 10.341 1.00 90.19 213 CYS A O 1
ATOM 1704 N N . ALA A 1 214 ? 8.321 12.786 10.825 1.00 86.12 214 ALA A N 1
ATOM 1705 C CA . ALA A 1 214 ? 8.090 12.804 12.268 1.00 86.12 214 ALA A CA 1
ATOM 1706 C C . ALA A 1 214 ? 8.210 14.217 12.878 1.00 86.12 214 ALA A C 1
ATOM 1708 O O . ALA A 1 214 ? 7.510 14.528 13.846 1.00 86.12 214 ALA A O 1
ATOM 1709 N N . SER A 1 215 ? 9.001 15.096 12.268 1.00 83.44 215 SER A N 1
ATOM 1710 C CA . SER A 1 215 ? 9.264 16.452 12.759 1.00 83.44 215 SER A CA 1
ATOM 1711 C C . SER A 1 215 ? 8.383 17.540 12.125 1.00 83.44 215 SER A C 1
ATOM 1713 O O . SER A 1 215 ? 8.359 18.656 12.635 1.00 83.44 215 SER A O 1
ATOM 1715 N N . ALA A 1 216 ? 7.615 17.230 11.073 1.00 77.62 216 ALA A N 1
ATOM 1716 C CA . ALA A 1 216 ? 6.853 18.185 10.249 1.00 77.62 216 ALA A CA 1
ATOM 1717 C C . ALA A 1 216 ? 5.637 18.876 10.928 1.00 77.62 216 ALA A C 1
ATOM 1719 O O . ALA A 1 216 ? 4.770 19.423 10.257 1.00 77.62 216 ALA A O 1
ATOM 1720 N N . GLY A 1 217 ? 5.551 18.889 12.263 1.00 71.25 217 GLY A N 1
ATOM 1721 C CA . GLY A 1 217 ? 4.482 19.578 13.000 1.00 71.25 217 GLY A CA 1
ATOM 1722 C C . GLY A 1 217 ? 3.168 18.791 13.118 1.00 71.25 217 GLY A C 1
ATOM 1723 O O . GLY A 1 217 ? 3.159 17.560 13.105 1.00 71.25 217 GLY A O 1
ATOM 1724 N N . GLN A 1 218 ? 2.056 19.502 13.335 1.00 69.88 218 GLN A N 1
ATOM 1725 C CA . GLN A 1 218 ? 0.707 18.921 13.448 1.00 69.88 218 GLN A CA 1
ATOM 1726 C C . GLN A 1 218 ? -0.000 18.907 12.082 1.00 69.88 218 GLN A C 1
ATOM 1728 O O . GLN A 1 218 ? 0.351 19.690 11.209 1.00 69.88 218 GLN A O 1
ATOM 1733 N N . ASN A 1 219 ? -1.034 18.071 11.925 1.00 82.25 219 ASN A N 1
ATOM 1734 C CA . ASN A 1 219 ? -1.802 17.886 10.682 1.00 82.25 219 ASN A CA 1
ATOM 1735 C C . ASN A 1 219 ? -1.028 17.180 9.554 1.00 82.25 219 ASN A C 1
ATOM 1737 O O . ASN A 1 219 ? -1.070 17.599 8.402 1.00 82.25 219 ASN A O 1
ATOM 1741 N N . LYS A 1 220 ? -0.352 16.083 9.887 1.00 89.81 220 LYS A N 1
ATOM 1742 C CA . LYS A 1 220 ? 0.349 15.237 8.910 1.00 89.81 220 LYS A CA 1
ATOM 1743 C C . LYS A 1 220 ? -0.633 14.384 8.129 1.00 89.81 220 LYS A C 1
ATOM 1745 O O . LYS A 1 220 ? -1.633 13.944 8.701 1.00 89.81 220 LYS A O 1
ATOM 1750 N N . VAL A 1 221 ? -0.320 14.105 6.870 1.00 94.62 221 VAL A N 1
ATOM 1751 C CA . VAL A 1 221 ? -1.048 13.141 6.028 1.00 94.62 221 VAL A CA 1
ATOM 1752 C C . VAL A 1 221 ? -0.416 11.757 6.107 1.00 94.62 221 VAL A C 1
ATOM 1754 O O . VAL A 1 221 ? -1.132 10.758 6.109 1.00 94.62 221 VAL A O 1
ATOM 1757 N N . LEU A 1 222 ? 0.912 11.706 6.200 1.00 96.69 222 LEU A N 1
ATOM 1758 C CA . LEU A 1 222 ? 1.681 10.475 6.065 1.00 96.69 222 LEU A CA 1
ATOM 1759 C C . LEU A 1 222 ? 1.833 9.747 7.402 1.00 96.69 222 LEU A C 1
ATOM 1761 O O . LEU A 1 222 ? 2.384 10.281 8.367 1.00 96.69 222 LEU A O 1
ATOM 1765 N N . PHE A 1 223 ? 1.406 8.487 7.446 1.00 97.31 223 PHE A N 1
ATOM 1766 C CA . PHE A 1 223 ? 1.921 7.546 8.436 1.00 97.31 223 PHE A CA 1
ATOM 1767 C C . PHE A 1 223 ? 3.372 7.194 8.107 1.00 97.31 223 PHE A C 1
ATOM 1769 O O . PHE A 1 223 ? 3.801 7.251 6.957 1.00 97.31 223 PHE A O 1
ATOM 1776 N N . VAL A 1 224 ? 4.125 6.788 9.123 1.00 96.06 224 VAL A N 1
ATOM 1777 C CA . VAL A 1 224 ? 5.531 6.402 8.988 1.00 96.06 224 VAL A CA 1
ATOM 1778 C C . VAL A 1 224 ? 5.722 4.914 9.261 1.00 96.06 224 VAL A C 1
ATOM 1780 O O . VAL A 1 224 ? 5.057 4.352 10.133 1.00 96.06 224 VAL A O 1
ATOM 1783 N N . ASN A 1 225 ? 6.665 4.283 8.557 1.00 95.94 225 ASN A N 1
ATOM 1784 C CA . ASN A 1 225 ? 7.141 2.935 8.873 1.00 95.94 225 ASN A CA 1
ATOM 1785 C C . ASN A 1 225 ? 7.964 2.969 10.176 1.00 95.94 225 ASN A C 1
ATOM 1787 O O . ASN A 1 225 ? 9.149 3.320 10.186 1.00 95.94 225 ASN A O 1
ATOM 1791 N N . ALA A 1 226 ? 7.318 2.659 11.301 1.00 95.44 226 ALA A N 1
ATOM 1792 C CA . ALA A 1 226 ? 7.860 2.906 12.632 1.00 95.44 226 ALA A CA 1
ATOM 1793 C C . ALA A 1 226 ? 7.561 1.767 13.614 1.00 95.44 226 ALA A C 1
ATOM 1795 O O . ALA A 1 226 ? 6.501 1.146 13.591 1.00 95.44 226 ALA A O 1
ATOM 1796 N N . SER A 1 227 ? 8.499 1.526 14.533 1.00 94.81 227 SER A N 1
ATOM 1797 C CA . SER A 1 227 ? 8.284 0.598 15.644 1.00 94.81 227 SER A CA 1
ATOM 1798 C C . SER A 1 227 ? 7.284 1.177 16.659 1.00 94.81 227 SER A C 1
ATOM 1800 O O . SER A 1 227 ? 7.175 2.401 16.796 1.00 94.81 227 SER A O 1
ATOM 1802 N N . PRO A 1 228 ? 6.588 0.327 17.438 1.00 95.69 228 PRO A N 1
ATOM 1803 C CA . PRO A 1 228 ? 5.653 0.794 18.463 1.00 95.69 228 PRO A CA 1
ATOM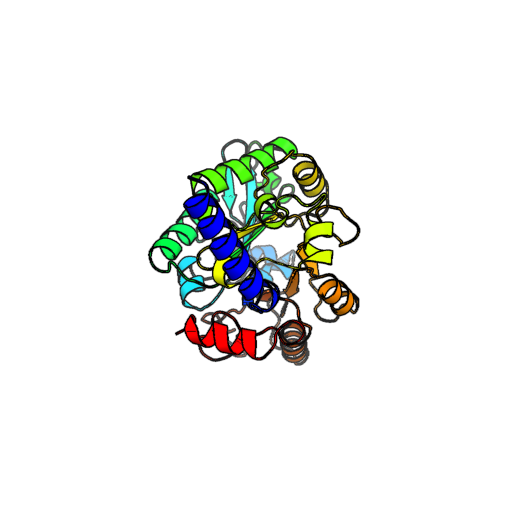 1804 C C . PRO A 1 228 ? 6.331 1.542 19.626 1.00 95.69 228 PRO A C 1
ATOM 1806 O O . PRO A 1 228 ? 5.645 2.166 20.426 1.00 95.69 228 PRO A O 1
ATOM 1809 N N . ALA A 1 229 ? 7.666 1.534 19.718 1.00 95.62 229 ALA A N 1
ATOM 1810 C CA . ALA A 1 229 ? 8.399 2.321 20.711 1.00 95.62 229 ALA A CA 1
ATOM 1811 C C . ALA A 1 229 ? 8.361 3.838 20.430 1.00 95.62 229 ALA A C 1
ATOM 1813 O O . ALA A 1 229 ? 8.697 4.634 21.307 1.00 95.62 229 ALA A O 1
ATOM 1814 N N . ARG A 1 230 ? 7.981 4.252 19.214 1.00 94.88 230 ARG A N 1
ATOM 1815 C CA . ARG A 1 230 ? 7.883 5.664 18.830 1.00 94.88 230 ARG A CA 1
ATOM 1816 C C . ARG A 1 230 ? 6.486 6.225 19.083 1.00 94.88 230 ARG A C 1
ATOM 1818 O O . ARG A 1 230 ? 5.487 5.523 18.959 1.00 94.88 230 ARG A O 1
ATOM 1825 N N . SER A 1 231 ? 6.406 7.526 19.358 1.00 94.94 231 SER A N 1
ATOM 1826 C CA . SER A 1 231 ? 5.138 8.239 19.582 1.00 94.94 231 SER A CA 1
ATOM 1827 C C . SER A 1 231 ? 4.220 8.277 18.350 1.00 94.94 231 SER A C 1
ATOM 1829 O O . SER A 1 231 ? 3.006 8.427 18.501 1.00 94.94 231 SER A O 1
ATOM 1831 N N . ASP A 1 232 ? 4.786 8.114 17.155 1.00 94.25 232 ASP A N 1
ATOM 1832 C CA . ASP A 1 232 ? 4.115 8.059 15.853 1.00 94.25 232 ASP A CA 1
ATOM 1833 C C . ASP A 1 232 ? 3.970 6.627 15.299 1.00 94.25 232 ASP A C 1
ATOM 1835 O O . ASP A 1 232 ? 3.477 6.445 14.186 1.00 94.25 232 ASP A O 1
ATOM 1839 N N . GLY A 1 233 ? 4.362 5.602 16.067 1.00 96.31 233 GLY A N 1
ATOM 1840 C CA . GLY A 1 233 ? 4.262 4.205 15.654 1.00 96.31 233 GLY A CA 1
ATOM 1841 C C . GLY A 1 233 ? 2.806 3.784 15.468 1.00 96.31 233 GLY A C 1
ATOM 1842 O O . GLY A 1 233 ? 2.041 3.762 16.428 1.00 96.31 233 GLY A O 1
ATOM 1843 N N . ALA A 1 234 ? 2.421 3.433 14.245 1.00 97.75 234 ALA A N 1
ATOM 1844 C CA . ALA A 1 234 ? 1.075 2.955 13.902 1.00 97.75 234 ALA A CA 1
ATOM 1845 C C . ALA A 1 234 ? 1.100 1.881 12.809 1.00 97.75 234 ALA A C 1
ATOM 1847 O O . ALA A 1 234 ? 0.292 0.951 12.827 1.00 97.75 234 ALA A O 1
ATOM 1848 N N . PHE A 1 235 ? 2.055 2.002 11.891 1.00 98.00 235 PHE A N 1
ATOM 1849 C CA . PHE A 1 235 ? 2.250 1.123 10.754 1.00 98.00 235 PHE A CA 1
ATOM 1850 C C . PHE A 1 235 ? 3.686 0.602 10.723 1.00 98.00 235 PHE A C 1
ATOM 1852 O O . PHE A 1 235 ? 4.620 1.335 11.055 1.00 98.00 235 PHE A O 1
ATOM 1859 N N . ILE A 1 236 ? 3.868 -0.645 10.297 1.00 98.12 236 ILE A N 1
ATOM 1860 C CA . ILE A 1 236 ? 5.193 -1.227 10.098 1.00 98.12 236 ILE A CA 1
ATOM 1861 C C . ILE A 1 236 ? 5.207 -2.215 8.928 1.00 98.12 236 ILE A C 1
ATOM 1863 O O . ILE A 1 236 ? 4.308 -3.044 8.776 1.00 98.12 236 ILE A O 1
ATOM 1867 N N . VAL A 1 237 ? 6.259 -2.145 8.114 1.00 97.56 237 VAL A N 1
ATOM 1868 C CA . VAL A 1 237 ? 6.541 -3.155 7.083 1.00 97.56 237 VAL A CA 1
ATOM 1869 C C . VAL A 1 237 ? 7.420 -4.245 7.673 1.00 97.56 237 VAL A C 1
ATOM 1871 O O . VAL A 1 237 ? 8.452 -3.943 8.268 1.00 97.56 237 VAL A O 1
ATOM 1874 N N . VAL A 1 238 ? 7.025 -5.501 7.498 1.00 97.38 238 VAL A N 1
ATOM 1875 C CA . VAL A 1 238 ? 7.779 -6.695 7.883 1.00 97.38 238 VAL A CA 1
ATOM 1876 C C . VAL A 1 238 ? 7.689 -7.679 6.719 1.00 97.38 238 VAL A C 1
ATOM 1878 O O . VAL A 1 238 ? 6.741 -8.447 6.643 1.00 97.38 238 VAL A O 1
ATOM 1881 N N . ASP A 1 239 ? 8.639 -7.650 5.782 1.00 95.50 239 ASP A N 1
ATOM 1882 C CA . ASP A 1 239 ? 8.534 -8.436 4.539 1.00 95.50 239 ASP A CA 1
ATOM 1883 C C . ASP A 1 239 ? 8.350 -9.939 4.765 1.00 95.50 239 ASP A C 1
ATOM 1885 O O . ASP A 1 239 ? 7.618 -10.590 4.018 1.00 95.50 239 ASP A O 1
ATOM 1889 N N . ASP A 1 240 ? 9.004 -10.495 5.786 1.00 97.38 240 ASP A N 1
ATOM 1890 C CA . ASP A 1 240 ? 8.964 -11.923 6.073 1.00 97.38 240 ASP A CA 1
ATOM 1891 C C . ASP A 1 240 ? 7.751 -12.323 6.940 1.00 97.38 240 ASP A C 1
ATOM 1893 O O . ASP A 1 240 ? 7.724 -12.004 8.131 1.00 97.38 240 ASP A O 1
ATOM 1897 N N . PRO A 1 241 ? 6.764 -13.073 6.406 1.00 97.81 241 PRO A N 1
ATOM 1898 C CA . PRO A 1 241 ? 5.576 -13.487 7.147 1.00 97.81 241 PRO A CA 1
ATOM 1899 C C . PRO A 1 241 ? 5.862 -14.559 8.215 1.00 97.81 241 PRO A C 1
ATOM 1901 O O . PRO A 1 241 ? 4.973 -14.887 9.005 1.00 97.81 241 PRO A O 1
ATOM 1904 N N . TYR A 1 242 ? 7.082 -15.108 8.258 1.00 97.94 242 TYR A N 1
ATOM 1905 C CA . TYR A 1 242 ? 7.553 -15.988 9.332 1.00 97.94 242 TYR A CA 1
ATOM 1906 C C . TYR A 1 242 ? 8.151 -15.223 10.518 1.00 97.94 242 TYR A C 1
ATOM 1908 O O . TYR A 1 242 ? 8.497 -15.842 11.527 1.00 97.94 242 TYR A O 1
ATOM 1916 N N . ASN A 1 243 ? 8.266 -13.894 10.433 1.00 98.00 243 ASN A N 1
ATOM 1917 C CA . ASN A 1 243 ? 8.855 -13.104 11.502 1.00 98.00 243 ASN A CA 1
ATOM 1918 C C . ASN A 1 243 ? 8.029 -13.246 12.806 1.00 98.00 243 ASN A C 1
ATOM 1920 O O . ASN A 1 243 ? 6.841 -12.902 12.831 1.00 98.00 243 ASN A O 1
ATOM 1924 N N . PRO A 1 244 ? 8.636 -13.716 13.914 1.00 96.81 244 PRO A N 1
ATOM 1925 C CA . PRO A 1 244 ? 7.914 -13.994 15.157 1.00 96.81 244 PRO A CA 1
ATOM 1926 C C . PRO A 1 244 ? 7.382 -12.729 15.851 1.00 96.81 244 PRO A C 1
ATOM 1928 O O . PRO A 1 244 ? 6.461 -12.812 16.670 1.00 96.81 244 PRO A O 1
ATOM 1931 N N . GLU A 1 245 ? 7.923 -11.552 15.525 1.00 97.31 245 GLU A N 1
ATOM 1932 C CA . GLU A 1 245 ? 7.510 -10.275 16.110 1.00 97.31 245 GLU A CA 1
ATOM 1933 C C . GLU A 1 245 ? 6.117 -9.837 15.648 1.00 97.31 245 GLU A C 1
ATOM 1935 O O . GLU A 1 245 ? 5.470 -9.060 16.352 1.00 97.31 245 GLU A O 1
ATOM 1940 N N . ILE A 1 246 ? 5.607 -10.372 14.527 1.00 98.56 246 ILE A N 1
ATOM 1941 C CA . ILE A 1 246 ? 4.288 -10.016 13.979 1.00 98.56 246 ILE A CA 1
ATOM 1942 C C . ILE A 1 246 ? 3.207 -10.138 15.060 1.00 98.56 246 ILE A C 1
ATOM 1944 O O . ILE A 1 246 ? 2.451 -9.195 15.279 1.00 98.56 246 ILE A O 1
ATOM 1948 N N . SER A 1 247 ? 3.180 -11.232 15.831 1.00 97.56 247 SER A N 1
ATOM 1949 C CA . SER A 1 247 ? 2.154 -11.401 16.874 1.00 97.56 247 SER A CA 1
ATOM 1950 C C . SER A 1 247 ? 2.226 -10.333 17.977 1.00 97.56 247 SER A C 1
ATOM 1952 O O . SER A 1 247 ? 1.196 -9.921 18.514 1.00 97.56 247 SER A O 1
ATOM 1954 N N . ALA A 1 248 ? 3.430 -9.861 18.314 1.00 98.06 248 ALA A N 1
ATOM 1955 C CA . ALA A 1 248 ? 3.636 -8.819 19.314 1.00 98.06 248 ALA A CA 1
ATOM 1956 C C . ALA A 1 248 ? 3.262 -7.432 18.773 1.00 98.06 248 ALA A C 1
ATOM 1958 O O . ALA A 1 248 ? 2.738 -6.607 19.523 1.00 98.06 248 ALA A O 1
ATOM 1959 N N . LEU A 1 249 ? 3.488 -7.183 17.481 1.00 98.56 249 LEU A N 1
ATOM 1960 C CA . LEU A 1 249 ? 3.072 -5.959 16.793 1.00 98.56 249 LEU A CA 1
ATOM 1961 C C . LEU A 1 249 ? 1.541 -5.863 16.719 1.00 98.56 249 LEU A C 1
ATOM 1963 O O . LEU A 1 249 ? 0.971 -4.825 17.059 1.00 98.56 249 LEU A O 1
ATOM 1967 N N . LEU A 1 250 ? 0.864 -6.962 16.372 1.00 98.25 250 LEU A N 1
ATOM 1968 C CA . LEU A 1 250 ? -0.601 -7.022 16.296 1.00 98.25 250 LEU A CA 1
ATOM 1969 C C . LEU A 1 250 ? -1.265 -6.740 17.651 1.00 98.25 250 LEU A C 1
ATOM 1971 O O . LEU A 1 250 ? -2.207 -5.952 17.724 1.00 98.25 250 LEU A O 1
ATOM 1975 N N . LYS A 1 251 ? -0.729 -7.300 18.747 1.00 97.44 251 LYS A N 1
ATOM 1976 C CA . LYS A 1 251 ? -1.197 -7.021 20.123 1.00 97.44 251 LYS A CA 1
ATOM 1977 C C . LYS A 1 251 ? -1.046 -5.556 20.534 1.00 97.44 251 LYS A C 1
ATOM 1979 O O . LYS A 1 251 ? -1.724 -5.106 21.451 1.00 97.44 251 LYS A O 1
ATOM 1984 N N . GLN A 1 252 ? -0.166 -4.817 19.865 1.00 97.56 252 GLN A N 1
ATOM 1985 C CA . GLN A 1 252 ? 0.049 -3.389 20.076 1.00 97.56 252 GLN A CA 1
ATOM 1986 C C . GLN A 1 252 ? -0.771 -2.529 19.103 1.00 97.56 252 GLN A C 1
ATOM 1988 O O . GLN A 1 252 ? -0.470 -1.352 18.924 1.00 97.56 252 GLN A O 1
ATOM 1993 N N . ASN A 1 253 ? -1.814 -3.072 18.465 1.00 98.00 253 ASN A N 1
ATOM 1994 C CA . ASN A 1 253 ? -2.663 -2.352 17.510 1.00 98.00 253 ASN A CA 1
ATOM 1995 C C . ASN A 1 253 ? -1.879 -1.728 16.339 1.00 98.00 253 ASN A C 1
ATOM 1997 O O . ASN A 1 253 ? -2.272 -0.687 15.809 1.00 98.00 253 ASN A O 1
ATOM 2001 N N . MET A 1 254 ? -0.758 -2.336 15.942 1.00 98.44 254 MET A N 1
ATOM 2002 C CA . MET A 1 254 ? -0.043 -1.951 14.725 1.00 98.44 254 MET A CA 1
ATOM 2003 C C . MET A 1 254 ? -0.760 -2.519 13.499 1.00 98.44 254 MET A C 1
ATOM 2005 O O . MET A 1 254 ? -1.266 -3.641 13.541 1.00 98.44 254 MET A O 1
ATOM 2009 N N . ILE A 1 255 ? -0.767 -1.761 12.404 1.00 98.75 255 ILE A N 1
ATOM 2010 C CA . ILE A 1 255 ? -1.023 -2.309 11.070 1.00 98.75 255 ILE A CA 1
ATOM 2011 C C . ILE A 1 255 ? 0.307 -2.835 10.529 1.00 98.75 255 ILE A C 1
ATOM 2013 O O . ILE A 1 255 ? 1.299 -2.105 10.493 1.00 98.75 255 ILE A O 1
ATOM 2017 N N . VAL A 1 256 ? 0.326 -4.106 10.136 1.00 98.81 256 VAL A N 1
ATOM 2018 C CA . VAL A 1 256 ? 1.510 -4.796 9.617 1.00 98.81 256 VAL A CA 1
ATOM 2019 C C . VAL A 1 256 ? 1.304 -5.128 8.143 1.00 98.81 256 VAL A C 1
ATOM 2021 O O . VAL A 1 256 ? 0.267 -5.688 7.773 1.00 98.81 256 VAL A O 1
ATOM 2024 N N . ARG A 1 257 ? 2.310 -4.822 7.319 1.00 98.56 257 ARG A N 1
ATOM 2025 C CA . ARG A 1 257 ? 2.404 -5.278 5.925 1.00 98.56 257 ARG A CA 1
ATOM 2026 C C . ARG A 1 257 ? 3.460 -6.370 5.791 1.00 98.56 257 ARG A C 1
ATOM 2028 O O . ARG A 1 257 ? 4.581 -6.173 6.253 1.00 98.56 257 ARG A O 1
ATOM 2035 N N . VAL A 1 258 ? 3.120 -7.467 5.115 1.00 98.62 258 VAL A N 1
ATOM 2036 C CA . VAL A 1 258 ? 4.025 -8.583 4.762 1.00 98.62 258 VAL A CA 1
ATOM 2037 C C . VAL A 1 258 ? 4.026 -8.833 3.252 1.00 98.62 258 VAL A C 1
ATOM 2039 O O . VAL A 1 258 ? 3.138 -8.342 2.554 1.00 98.62 258 VAL A O 1
ATOM 2042 N N . ARG A 1 259 ? 4.977 -9.632 2.750 1.00 97.50 259 ARG A N 1
ATOM 2043 C CA . ARG A 1 259 ? 4.968 -10.140 1.366 1.00 97.50 259 ARG A CA 1
ATOM 2044 C C . ARG A 1 259 ? 4.654 -11.632 1.295 1.00 97.50 259 ARG A C 1
ATOM 2046 O O . ARG A 1 259 ? 5.302 -12.430 1.976 1.00 97.50 259 ARG A O 1
ATOM 2053 N N . ALA A 1 260 ? 3.726 -12.016 0.419 1.00 97.25 260 ALA A N 1
ATOM 2054 C CA . ALA A 1 260 ? 3.411 -13.420 0.135 1.00 97.25 260 ALA A CA 1
ATOM 2055 C C . ALA A 1 260 ? 4.465 -14.118 -0.740 1.00 97.25 260 ALA A C 1
ATOM 2057 O O . ALA A 1 260 ? 4.677 -15.321 -0.612 1.00 97.25 260 ALA A O 1
ATOM 2058 N N . ASP A 1 261 ? 5.165 -13.353 -1.569 1.00 94.44 261 ASP A N 1
ATOM 2059 C CA . ASP A 1 261 ? 6.128 -13.815 -2.570 1.00 94.44 261 ASP A CA 1
ATOM 2060 C C . ASP A 1 261 ? 7.254 -12.789 -2.742 1.00 94.44 261 ASP A C 1
ATOM 2062 O O . ASP A 1 261 ? 7.213 -11.692 -2.181 1.00 94.44 261 ASP A O 1
ATOM 2066 N N . SER A 1 262 ? 8.309 -13.197 -3.443 1.00 87.94 262 SER A N 1
ATOM 2067 C CA . SER A 1 262 ? 9.479 -12.373 -3.735 1.00 87.94 262 SER A CA 1
ATOM 2068 C C . SER A 1 262 ? 10.210 -12.921 -4.962 1.00 87.94 262 SER A C 1
ATOM 2070 O O . SER A 1 262 ? 10.334 -14.140 -5.119 1.00 87.94 262 SER A O 1
ATOM 2072 N N . GLY A 1 263 ? 10.686 -12.015 -5.818 1.00 83.44 263 GLY A N 1
ATOM 2073 C CA . GLY A 1 263 ? 11.544 -12.316 -6.966 1.00 83.44 263 GLY A CA 1
ATOM 2074 C C . GLY A 1 263 ? 10.874 -13.125 -8.076 1.00 83.44 263 GLY A C 1
ATOM 2075 O O . GLY A 1 263 ? 11.541 -13.929 -8.724 1.00 83.44 263 GLY A O 1
ATOM 2076 N N . LEU A 1 264 ? 9.549 -12.993 -8.234 1.00 86.19 264 LEU A N 1
ATOM 2077 C CA . LEU A 1 264 ? 8.715 -13.699 -9.223 1.00 86.19 264 LEU A CA 1
ATOM 2078 C C . LEU A 1 264 ? 8.857 -15.238 -9.248 1.00 86.19 264 LEU A C 1
ATOM 2080 O O . LEU A 1 264 ? 8.357 -15.910 -10.147 1.00 86.19 264 LEU A O 1
ATOM 2084 N N . ASN A 1 265 ? 9.526 -15.836 -8.259 1.00 85.25 265 ASN A N 1
ATOM 2085 C CA . ASN A 1 265 ? 9.872 -17.252 -8.272 1.00 85.25 265 ASN A CA 1
ATOM 2086 C C . ASN A 1 265 ? 8.841 -18.079 -7.502 1.00 85.25 265 ASN A C 1
ATOM 2088 O O . ASN A 1 265 ? 9.010 -18.407 -6.323 1.00 85.25 265 ASN A O 1
ATOM 2092 N N . VAL A 1 266 ? 7.746 -18.400 -8.185 1.00 89.12 266 VAL A N 1
ATOM 2093 C CA . VAL A 1 266 ? 6.577 -19.061 -7.586 1.00 89.12 266 VAL A CA 1
ATOM 2094 C C . VAL A 1 266 ? 6.450 -20.551 -7.913 1.00 89.12 266 VAL A C 1
ATOM 2096 O O . VAL A 1 266 ? 5.643 -21.235 -7.291 1.00 89.12 266 VAL A O 1
ATOM 2099 N N . ASP A 1 267 ? 7.318 -21.094 -8.772 1.00 86.00 267 ASP A N 1
ATOM 2100 C CA . ASP A 1 267 ? 7.373 -22.523 -9.142 1.00 86.00 267 ASP A CA 1
ATOM 2101 C C . ASP A 1 267 ? 8.090 -23.405 -8.095 1.00 86.00 267 ASP A C 1
ATOM 2103 O O . ASP A 1 267 ? 8.745 -24.404 -8.389 1.00 86.00 267 ASP A O 1
ATOM 2107 N N . ARG A 1 268 ? 8.033 -23.010 -6.821 1.00 86.75 268 ARG A N 1
ATOM 2108 C CA . ARG A 1 268 ? 8.675 -23.735 -5.719 1.00 86.75 268 ARG A CA 1
ATOM 2109 C C . ARG A 1 268 ? 7.615 -24.184 -4.719 1.00 86.75 268 ARG A C 1
ATOM 2111 O O . ARG A 1 268 ? 6.745 -23.388 -4.367 1.00 86.75 268 ARG A O 1
ATOM 2118 N N . PRO A 1 269 ? 7.716 -25.406 -4.157 1.00 84.56 269 PRO A N 1
ATOM 2119 C CA . PRO A 1 269 ? 6.800 -25.857 -3.106 1.00 84.56 269 PRO A CA 1
ATOM 2120 C C . PRO A 1 269 ? 6.714 -24.898 -1.910 1.00 84.56 269 PRO A C 1
ATOM 2122 O O . PRO A 1 269 ? 5.666 -24.771 -1.277 1.00 84.56 269 PRO A O 1
ATOM 2125 N N . ASP A 1 270 ? 7.809 -24.199 -1.606 1.00 90.44 270 ASP A N 1
ATOM 2126 C CA . ASP A 1 270 ? 7.864 -23.240 -0.504 1.00 90.44 270 ASP A CA 1
ATOM 2127 C C . ASP A 1 270 ? 7.104 -21.937 -0.795 1.00 90.44 270 ASP A C 1
ATOM 2129 O O . ASP A 1 270 ? 6.670 -21.279 0.149 1.00 90.44 270 ASP A O 1
ATOM 2133 N N . SER A 1 271 ? 6.854 -21.593 -2.064 1.00 93.19 271 SER A N 1
ATOM 2134 C CA . SER A 1 271 ? 6.084 -20.398 -2.437 1.00 93.19 271 SER A CA 1
ATOM 2135 C C . SER A 1 271 ? 4.621 -20.522 -2.000 1.00 93.19 271 SER A C 1
ATOM 2137 O O . SER A 1 271 ? 4.052 -19.574 -1.463 1.00 93.19 271 SER A O 1
ATOM 2139 N N . ILE A 1 272 ? 4.026 -21.718 -2.105 1.00 92.94 272 ILE A N 1
ATOM 2140 C CA . ILE A 1 272 ? 2.672 -21.978 -1.587 1.00 92.94 272 ILE A CA 1
ATOM 2141 C C . ILE A 1 272 ? 2.633 -21.868 -0.061 1.00 92.94 272 ILE A C 1
ATOM 2143 O O . ILE A 1 272 ? 1.766 -21.180 0.477 1.00 92.94 272 ILE A O 1
ATOM 2147 N N . LYS A 1 273 ? 3.602 -22.465 0.644 1.00 95.12 273 LYS A N 1
ATOM 2148 C CA . LYS A 1 273 ? 3.678 -22.373 2.113 1.00 95.12 273 LYS A CA 1
ATOM 2149 C C . LYS A 1 273 ? 3.866 -20.935 2.587 1.00 95.12 273 LYS A C 1
ATOM 2151 O O . LYS A 1 273 ? 3.256 -20.536 3.576 1.00 95.12 273 LYS A O 1
ATOM 2156 N N . ARG A 1 274 ? 4.700 -20.153 1.892 1.00 96.50 274 ARG A N 1
ATOM 2157 C CA . ARG A 1 274 ? 4.916 -18.736 2.200 1.00 96.50 274 ARG A CA 1
ATOM 2158 C C . ARG A 1 274 ? 3.636 -17.932 1.997 1.00 96.50 274 ARG A C 1
ATOM 2160 O O . ARG A 1 274 ? 3.282 -17.155 2.879 1.00 96.50 274 ARG A O 1
ATOM 2167 N N . LYS A 1 275 ? 2.914 -18.167 0.898 1.00 96.38 275 LYS A N 1
ATOM 2168 C CA . LYS A 1 275 ? 1.605 -17.559 0.629 1.00 96.38 275 LYS A CA 1
ATOM 2169 C C . LYS A 1 275 ? 0.597 -17.855 1.739 1.00 96.38 275 LYS A C 1
ATOM 2171 O O . LYS A 1 275 ? -0.024 -16.939 2.275 1.00 96.38 275 LYS A O 1
ATOM 2176 N N . GLU A 1 276 ? 0.452 -19.127 2.106 1.00 96.38 276 GLU A N 1
ATOM 2177 C CA . GLU A 1 276 ? -0.440 -19.563 3.187 1.00 96.38 276 GLU A CA 1
ATOM 2178 C C . GLU A 1 276 ? -0.056 -18.920 4.522 1.00 96.38 276 GLU A C 1
ATOM 2180 O O . GLU A 1 276 ? -0.919 -18.396 5.228 1.00 96.38 276 GLU A O 1
ATOM 2185 N N . GLN A 1 277 ? 1.242 -18.876 4.832 1.00 97.88 277 GLN A N 1
ATOM 2186 C CA . GLN A 1 277 ? 1.750 -18.212 6.026 1.00 97.88 277 GLN A CA 1
ATOM 2187 C C . GLN A 1 277 ? 1.454 -16.708 6.017 1.00 97.88 277 GLN A C 1
ATOM 2189 O O . GLN A 1 277 ? 1.019 -16.172 7.034 1.00 97.88 277 GLN A O 1
ATOM 2194 N N . ALA A 1 278 ? 1.667 -16.019 4.896 1.00 98.25 278 ALA A N 1
ATOM 2195 C CA . ALA A 1 278 ? 1.413 -14.585 4.773 1.00 98.25 278 ALA A CA 1
ATOM 2196 C C . ALA A 1 278 ? -0.067 -14.246 4.988 1.00 98.25 278 ALA A C 1
ATOM 2198 O O . ALA A 1 278 ? -0.398 -13.266 5.652 1.00 98.25 278 ALA A O 1
ATOM 2199 N N . LEU A 1 279 ? -0.963 -15.105 4.501 1.00 97.81 279 LEU A N 1
ATOM 2200 C CA . LEU A 1 279 ? -2.393 -14.995 4.762 1.00 97.81 279 LEU A CA 1
ATOM 2201 C C . LEU A 1 279 ? -2.744 -15.289 6.228 1.00 97.81 279 LEU A C 1
ATOM 2203 O O . LEU A 1 279 ? -3.642 -14.640 6.764 1.00 97.81 279 LEU A O 1
ATOM 2207 N N . ALA A 1 280 ? -2.068 -16.241 6.877 1.00 98.06 280 ALA A N 1
ATOM 2208 C CA . ALA A 1 280 ? -2.394 -16.716 8.223 1.00 98.06 280 ALA A CA 1
ATOM 2209 C C . ALA A 1 280 ? -1.763 -15.903 9.369 1.00 98.06 280 ALA A C 1
ATOM 2211 O O . ALA A 1 280 ? -2.306 -15.902 10.473 1.00 98.06 280 ALA A O 1
ATOM 2212 N N . CYS A 1 281 ? -0.648 -15.199 9.141 1.00 98.19 281 CYS A N 1
ATOM 2213 C CA . CYS A 1 281 ? 0.134 -14.557 10.208 1.00 98.19 281 CYS A CA 1
ATOM 2214 C C . CYS A 1 281 ? -0.551 -13.349 10.876 1.00 98.19 281 CYS A C 1
ATOM 2216 O O . CYS A 1 281 ? -0.057 -12.839 11.882 1.00 98.19 281 CYS A O 1
ATOM 2218 N N . GLY A 1 282 ? -1.688 -12.893 10.341 1.00 98.31 282 GLY A N 1
ATOM 2219 C CA . GLY A 1 282 ? -2.483 -11.796 10.895 1.00 98.31 282 GLY A CA 1
ATOM 2220 C C . GLY A 1 282 ? -2.065 -10.402 10.437 1.00 98.31 282 GLY A C 1
ATOM 2221 O O . GLY A 1 282 ? -2.674 -9.426 10.868 1.00 98.31 282 GLY A O 1
ATOM 2222 N N . ALA A 1 283 ? -1.077 -10.278 9.549 1.00 98.62 283 ALA A N 1
ATOM 2223 C CA . ALA A 1 283 ? -0.784 -9.009 8.890 1.00 98.62 283 ALA A CA 1
ATOM 2224 C C . ALA A 1 283 ? -2.026 -8.479 8.156 1.00 98.62 283 ALA A C 1
ATOM 2226 O O . ALA A 1 283 ? -2.739 -9.238 7.498 1.00 98.62 283 ALA A O 1
ATOM 2227 N N . GLN A 1 284 ? -2.308 -7.184 8.292 1.00 98.69 284 GLN A N 1
ATOM 2228 C CA . GLN A 1 284 ? -3.477 -6.546 7.683 1.00 98.69 284 GLN A CA 1
ATOM 2229 C C . GLN A 1 284 ? -3.296 -6.337 6.180 1.00 98.69 284 GLN A C 1
ATOM 2231 O O . GLN A 1 284 ? -4.281 -6.342 5.451 1.00 98.69 284 GLN A O 1
ATOM 2236 N N . ILE A 1 285 ? -2.060 -6.168 5.715 1.00 98.75 285 ILE A N 1
ATOM 2237 C CA . ILE A 1 285 ? -1.752 -6.005 4.295 1.00 98.75 285 ILE A CA 1
ATOM 2238 C C . ILE A 1 285 ? -0.839 -7.145 3.870 1.00 98.75 285 ILE A C 1
ATOM 2240 O O . ILE A 1 285 ? 0.241 -7.330 4.437 1.00 98.75 285 ILE A O 1
ATOM 2244 N N . VAL A 1 286 ? -1.273 -7.896 2.864 1.00 98.56 286 VAL A N 1
ATOM 2245 C CA . VAL A 1 286 ? -0.474 -8.957 2.253 1.00 98.56 286 VAL A CA 1
ATOM 2246 C C . VAL A 1 286 ? -0.166 -8.545 0.819 1.00 98.56 286 VAL A C 1
ATOM 2248 O O . VAL A 1 286 ? -1.043 -8.604 -0.041 1.00 98.56 286 VAL A O 1
ATOM 2251 N N . SER A 1 287 ? 1.061 -8.081 0.584 1.00 98.19 287 SER A N 1
ATOM 2252 C CA . SER A 1 287 ? 1.517 -7.657 -0.741 1.00 98.19 287 SER A CA 1
ATOM 2253 C C . SER A 1 287 ? 1.992 -8.842 -1.582 1.00 98.19 287 SER A C 1
ATOM 2255 O O . SER A 1 287 ? 2.550 -9.809 -1.050 1.00 98.19 287 SER A O 1
ATOM 2257 N N . THR A 1 288 ? 1.801 -8.745 -2.894 1.00 97.62 288 THR A N 1
ATOM 2258 C CA . THR A 1 288 ? 2.184 -9.761 -3.882 1.00 97.62 288 THR A CA 1
ATOM 2259 C C . THR A 1 288 ? 2.540 -9.114 -5.219 1.00 97.62 288 THR A C 1
ATOM 2261 O O . THR A 1 288 ? 2.034 -8.035 -5.529 1.00 97.62 288 THR A O 1
ATOM 2264 N N . ASP A 1 289 ? 3.350 -9.801 -6.018 1.00 96.31 289 ASP A N 1
ATOM 2265 C CA . ASP A 1 289 ? 3.505 -9.512 -7.449 1.00 96.31 289 ASP A CA 1
ATOM 2266 C C . ASP A 1 289 ? 2.391 -10.196 -8.293 1.00 96.31 289 ASP A C 1
ATOM 2268 O O . ASP A 1 289 ? 2.198 -9.874 -9.462 1.00 96.31 289 ASP A O 1
ATOM 2272 N N . PHE A 1 290 ? 1.604 -11.111 -7.699 1.00 96.75 290 PHE A N 1
ATOM 2273 C CA . PHE A 1 290 ? 0.588 -11.952 -8.362 1.00 96.75 290 PHE A CA 1
ATOM 2274 C C . PHE A 1 290 ? -0.828 -11.780 -7.760 1.00 96.75 290 PHE A C 1
ATOM 2276 O O . PHE A 1 290 ? -1.380 -12.720 -7.161 1.00 96.75 290 PHE A O 1
ATOM 2283 N N . PRO A 1 291 ? -1.430 -10.579 -7.861 1.00 95.50 291 PRO A N 1
ATOM 2284 C CA . PRO A 1 291 ? -2.759 -10.288 -7.322 1.00 95.50 291 PRO A CA 1
ATOM 2285 C C . PRO A 1 291 ? -3.881 -11.018 -8.088 1.00 95.50 291 PRO A C 1
ATOM 2287 O O . PRO A 1 291 ? -3.637 -11.671 -9.112 1.00 95.50 291 PRO A O 1
ATOM 2290 N N . PRO A 1 292 ? -5.145 -10.908 -7.631 1.00 92.12 292 PRO A N 1
ATOM 2291 C CA . PRO A 1 292 ? -6.296 -11.346 -8.411 1.00 92.12 292 PRO A CA 1
ATOM 2292 C C . PRO A 1 292 ? -6.285 -10.679 -9.792 1.00 92.12 292 PRO A C 1
ATOM 2294 O O . PRO A 1 292 ? -5.914 -9.521 -9.913 1.00 92.12 292 PRO A O 1
ATOM 2297 N N . GLY A 1 293 ? -6.633 -11.421 -10.845 1.00 89.88 293 GLY A N 1
ATOM 2298 C CA . GLY A 1 293 ? -6.545 -10.915 -12.223 1.00 89.88 293 GLY A CA 1
ATOM 2299 C C . GLY A 1 293 ? -5.155 -11.022 -12.871 1.00 89.88 293 GLY A C 1
ATOM 2300 O O . GLY A 1 293 ? -5.066 -11.013 -14.096 1.00 89.88 293 GLY A O 1
ATOM 2301 N N . LYS A 1 294 ? -4.085 -11.224 -12.086 1.00 93.12 294 LYS A N 1
ATOM 2302 C CA . LYS A 1 294 ? -2.700 -11.415 -12.560 1.00 93.12 294 LYS A CA 1
ATOM 2303 C C . LYS A 1 294 ? -2.052 -12.648 -11.932 1.00 93.12 294 LYS A C 1
ATOM 2305 O O . LYS A 1 294 ? -1.024 -12.569 -11.266 1.00 93.12 294 LYS A O 1
ATOM 2310 N N . ALA A 1 295 ? -2.677 -13.806 -12.132 1.00 93.50 295 ALA A N 1
ATOM 2311 C CA . ALA A 1 295 ? -2.061 -15.074 -11.759 1.00 93.50 295 ALA A CA 1
ATOM 2312 C C . ALA A 1 295 ? -0.821 -15.349 -12.622 1.00 93.50 295 ALA A C 1
ATOM 2314 O O . ALA A 1 295 ? -0.792 -15.003 -13.804 1.00 93.50 295 ALA A O 1
ATOM 2315 N N . ASP A 1 296 ? 0.165 -16.033 -12.048 1.00 94.25 296 ASP A N 1
ATOM 2316 C CA . ASP A 1 296 ? 1.304 -16.541 -12.800 1.00 94.25 296 ASP A CA 1
ATOM 2317 C C . ASP A 1 296 ? 0.817 -17.498 -13.906 1.00 94.25 296 ASP A C 1
ATOM 2319 O O . ASP A 1 296 ? 0.127 -18.480 -13.604 1.00 94.25 296 ASP A O 1
ATOM 2323 N N . PRO A 1 297 ? 1.150 -17.253 -15.184 1.00 91.06 297 PRO A N 1
ATOM 2324 C CA . PRO A 1 297 ? 0.595 -18.022 -16.294 1.00 91.06 297 PRO A CA 1
ATOM 2325 C C . PRO A 1 297 ? 1.099 -19.471 -16.343 1.00 91.06 297 PRO A C 1
ATOM 2327 O O . PRO A 1 297 ? 0.433 -20.321 -16.933 1.00 91.06 297 PRO A O 1
ATOM 2330 N N . ALA A 1 298 ? 2.261 -19.767 -15.751 1.00 91.94 298 ALA A N 1
ATOM 2331 C CA . ALA A 1 298 ? 2.864 -21.098 -15.793 1.00 91.94 298 ALA A CA 1
ATOM 2332 C C . ALA A 1 298 ? 2.358 -22.006 -14.662 1.00 91.94 298 ALA A C 1
ATOM 2334 O O . ALA A 1 298 ? 2.045 -23.175 -14.884 1.00 91.94 298 ALA A O 1
ATOM 2335 N N . THR A 1 299 ? 2.271 -21.466 -13.451 1.00 93.12 299 THR A N 1
ATOM 2336 C CA . THR A 1 299 ? 1.961 -22.206 -12.220 1.00 93.12 299 THR A CA 1
ATOM 2337 C C . THR A 1 299 ? 0.525 -21.996 -11.743 1.00 93.12 299 THR A C 1
ATOM 2339 O O . THR A 1 299 ? 0.037 -22.753 -10.903 1.00 93.12 299 THR A O 1
ATOM 2342 N N . GLY A 1 300 ? -0.160 -20.960 -12.238 1.00 92.88 300 GLY A N 1
ATOM 2343 C CA . GLY A 1 300 ? -1.445 -20.509 -11.707 1.00 92.88 300 GLY A CA 1
ATOM 2344 C C . GLY A 1 300 ? -1.339 -19.881 -10.313 1.00 92.88 300 GLY A C 1
ATOM 2345 O O . GLY A 1 300 ? -2.358 -19.719 -9.637 1.00 92.88 300 GLY A O 1
ATOM 2346 N N . TYR A 1 301 ? -0.129 -19.554 -9.841 1.00 95.44 301 TYR A N 1
ATOM 2347 C CA . TYR A 1 301 ? 0.061 -18.906 -8.549 1.00 95.44 301 TYR A CA 1
ATOM 2348 C C . TYR A 1 301 ? -0.643 -17.545 -8.533 1.00 95.44 301 TYR A C 1
ATOM 2350 O O . TYR A 1 301 ? -0.383 -16.673 -9.352 1.00 95.44 301 TYR A O 1
ATOM 2358 N N . CYS A 1 302 ? -1.534 -17.363 -7.566 1.00 94.62 302 CYS A N 1
ATOM 2359 C CA . CYS A 1 302 ? -2.238 -16.116 -7.315 1.00 94.62 302 CYS A CA 1
ATOM 2360 C C . CYS A 1 302 ? -2.481 -15.986 -5.809 1.00 94.62 302 CYS A C 1
ATOM 2362 O O . CYS A 1 302 ? -2.765 -16.987 -5.122 1.00 94.62 302 CYS A O 1
ATOM 2364 N N . LEU A 1 303 ? -2.355 -14.764 -5.295 1.00 95.25 303 LEU A N 1
ATOM 2365 C CA . LEU A 1 303 ? -2.759 -14.404 -3.945 1.00 95.25 303 LEU A CA 1
ATOM 2366 C C . LEU A 1 303 ? -4.146 -13.755 -3.991 1.00 95.25 303 LEU A C 1
ATOM 2368 O O . LEU A 1 303 ? -4.327 -12.668 -4.528 1.00 95.25 303 LEU A O 1
ATOM 2372 N N . SER A 1 304 ? -5.122 -14.406 -3.365 1.00 92.19 304 SER A N 1
ATOM 2373 C CA . SER A 1 304 ? -6.481 -13.890 -3.210 1.00 92.19 304 SER A CA 1
ATOM 2374 C C . SER A 1 304 ? -7.024 -14.212 -1.817 1.00 92.19 304 SER A C 1
ATOM 2376 O O . SER A 1 304 ? -6.510 -15.086 -1.114 1.00 92.19 304 SER A O 1
ATOM 2378 N N . LEU A 1 305 ? -8.072 -13.500 -1.399 1.00 91.31 305 LEU A N 1
ATOM 2379 C CA . LEU A 1 305 ? -8.745 -13.718 -0.110 1.00 91.31 305 LEU A CA 1
ATOM 2380 C C . LEU A 1 305 ? -9.938 -14.691 -0.203 1.00 91.31 305 LEU A C 1
ATOM 2382 O O . LEU A 1 305 ? -10.636 -14.885 0.794 1.00 91.31 305 LEU A O 1
ATOM 2386 N N . GLY A 1 306 ? -10.158 -15.302 -1.371 1.00 79.25 306 GLY A N 1
ATOM 2387 C CA . GLY A 1 306 ? -11.400 -15.980 -1.770 1.00 79.25 306 GLY A CA 1
ATOM 2388 C C . GLY A 1 306 ? -12.046 -15.281 -2.973 1.00 79.25 306 GLY A C 1
ATOM 2389 O O . GLY A 1 306 ? -11.570 -14.221 -3.377 1.00 79.25 306 GLY A O 1
ATOM 2390 N N . GLU A 1 307 ? -13.088 -15.875 -3.570 1.00 58.88 307 GLU A N 1
ATOM 2391 C CA . GLU A 1 307 ? -13.720 -15.324 -4.783 1.00 58.88 307 GLU A CA 1
ATOM 2392 C C . GLU A 1 307 ? -14.200 -13.877 -4.563 1.00 58.88 307 GLU A C 1
ATOM 2394 O O . GLU A 1 307 ? -15.026 -13.607 -3.694 1.00 58.88 307 GLU A O 1
ATOM 2399 N N . SER A 1 308 ? -13.620 -12.964 -5.349 1.00 60.28 308 SER A N 1
ATOM 2400 C CA . SER A 1 308 ? -14.011 -11.560 -5.549 1.00 60.28 308 SER A CA 1
ATOM 2401 C C . SER A 1 308 ? -14.133 -10.659 -4.312 1.00 60.28 308 SER A C 1
ATOM 2403 O O . SER A 1 308 ? -14.769 -9.610 -4.384 1.00 60.28 308 SER A O 1
ATOM 2405 N N . THR A 1 309 ? -13.501 -11.001 -3.182 1.00 84.56 309 THR A N 1
ATOM 2406 C CA . THR A 1 309 ? -13.564 -10.151 -1.981 1.00 84.56 309 THR A CA 1
ATOM 2407 C C . THR A 1 309 ? -12.377 -9.192 -1.868 1.00 84.56 309 THR A C 1
ATOM 2409 O O . THR A 1 309 ? -11.218 -9.607 -1.857 1.00 84.56 309 THR A O 1
ATOM 2412 N N . SER A 1 310 ? -12.666 -7.896 -1.714 1.00 93.31 310 SER A N 1
ATOM 2413 C CA . SER A 1 310 ? -11.642 -6.849 -1.533 1.00 93.31 310 SER A CA 1
ATOM 2414 C C . SER A 1 310 ? -11.036 -6.805 -0.123 1.00 93.31 310 SER A C 1
ATOM 2416 O O . SER A 1 310 ? -9.985 -6.203 0.100 1.00 93.31 310 SER A O 1
ATOM 2418 N N . ALA A 1 311 ? -11.683 -7.458 0.844 1.00 96.69 311 ALA A N 1
ATOM 2419 C CA . ALA A 1 311 ? -11.176 -7.632 2.198 1.00 96.69 311 ALA A CA 1
ATOM 2420 C C . ALA A 1 311 ? -11.777 -8.870 2.864 1.00 96.69 311 ALA A C 1
ATOM 2422 O O . ALA A 1 311 ? -12.823 -9.377 2.466 1.00 96.69 311 ALA A O 1
ATOM 2423 N N . ARG A 1 312 ? -11.154 -9.332 3.945 1.00 95.88 312 ARG A N 1
ATOM 2424 C CA . ARG A 1 312 ? -11.756 -10.310 4.859 1.00 95.88 312 ARG A CA 1
ATOM 2425 C C . ARG A 1 312 ? -11.544 -9.908 6.308 1.00 95.88 312 ARG A C 1
ATOM 2427 O O . ARG A 1 312 ? -10.688 -9.079 6.609 1.00 95.88 312 ARG A O 1
ATOM 2434 N N . SER A 1 313 ? -12.297 -10.533 7.212 1.00 97.38 313 SER A N 1
ATOM 2435 C CA . SER A 1 313 ? -11.990 -10.459 8.642 1.00 97.38 313 SER A CA 1
ATOM 2436 C C . SER A 1 313 ? -10.587 -11.022 8.871 1.00 97.38 313 SER A C 1
ATOM 2438 O O . SER A 1 313 ? -10.269 -12.110 8.383 1.00 97.38 313 SER A O 1
ATOM 2440 N N . ASN A 1 314 ? -9.731 -10.254 9.541 1.00 97.88 314 ASN A N 1
ATOM 2441 C CA . ASN A 1 314 ? -8.353 -10.650 9.791 1.00 97.88 314 ASN A CA 1
ATOM 2442 C C . ASN A 1 314 ? -8.326 -11.934 10.645 1.00 97.88 314 ASN A C 1
ATOM 2444 O O . ASN A 1 314 ? -9.035 -11.994 11.649 1.00 97.88 314 ASN A O 1
ATOM 2448 N N . PRO A 1 315 ? -7.513 -12.950 10.301 1.00 97.06 315 PRO A N 1
ATOM 2449 C CA . PRO A 1 315 ? -7.542 -14.243 10.992 1.00 97.06 315 PRO A CA 1
ATOM 2450 C C . PRO A 1 315 ? -7.051 -14.197 12.447 1.00 97.06 315 PRO A C 1
ATOM 2452 O O . PRO A 1 315 ? -7.263 -15.159 13.181 1.00 97.06 315 PRO A O 1
ATOM 2455 N N . VAL A 1 316 ? -6.387 -13.112 12.862 1.00 97.88 316 VAL A N 1
ATOM 2456 C CA . VAL A 1 316 ? -5.842 -12.942 14.217 1.00 97.88 316 VAL A CA 1
ATOM 2457 C C . VAL A 1 316 ? -6.537 -11.808 14.969 1.00 97.88 316 VAL A C 1
ATOM 2459 O O . VAL A 1 316 ? -6.869 -11.973 16.140 1.00 97.88 316 VAL A O 1
ATOM 2462 N N . THR A 1 317 ? -6.734 -10.650 14.330 1.00 97.00 317 THR A N 1
ATOM 2463 C CA . THR A 1 317 ? -7.301 -9.453 14.987 1.00 97.00 317 THR A CA 1
ATOM 2464 C C . THR A 1 317 ? -8.786 -9.234 14.703 1.00 97.00 317 THR A C 1
ATOM 2466 O O . THR A 1 317 ? -9.421 -8.409 15.367 1.00 97.00 317 THR A O 1
ATOM 2469 N N . GLY A 1 318 ? -9.335 -9.933 13.712 1.00 95.25 318 GLY A N 1
ATOM 2470 C CA . GLY A 1 318 ? -10.736 -9.868 13.330 1.00 95.25 318 GLY A CA 1
ATOM 2471 C C . GLY A 1 318 ? -11.585 -10.915 14.040 1.00 95.25 318 GLY A C 1
ATOM 2472 O O . GLY A 1 318 ? -11.088 -11.844 14.674 1.00 95.25 318 GLY A O 1
ATOM 2473 N N . ASP A 1 319 ? -12.899 -10.754 13.931 1.00 94.50 319 ASP A N 1
ATOM 2474 C CA . ASP A 1 319 ? -13.877 -11.674 14.499 1.00 94.50 319 ASP A CA 1
ATOM 2475 C C . ASP A 1 319 ? -15.118 -11.799 13.593 1.00 94.50 319 ASP A C 1
ATOM 2477 O O . ASP A 1 319 ? -15.122 -11.382 12.425 1.00 94.50 319 ASP A O 1
ATOM 2481 N N . PHE A 1 320 ? -16.180 -12.414 14.122 1.00 93.25 320 PHE A N 1
ATOM 2482 C CA . PHE A 1 320 ? -17.447 -12.572 13.414 1.00 93.25 320 PHE A CA 1
ATOM 2483 C C . PHE A 1 320 ? -18.149 -11.235 13.135 1.00 93.25 320 PHE A C 1
ATOM 2485 O O . PHE A 1 320 ? -18.775 -11.103 12.087 1.00 93.25 320 PHE A O 1
ATOM 2492 N N . SER A 1 321 ? -18.031 -10.241 14.020 1.00 94.00 321 SER A N 1
ATOM 2493 C CA . SER A 1 321 ? -18.653 -8.926 13.823 1.00 94.00 321 SER A CA 1
ATOM 2494 C C . SER A 1 321 ? -18.035 -8.196 12.630 1.00 94.00 321 SER A C 1
ATOM 2496 O O . SER A 1 321 ? -18.755 -7.625 11.813 1.00 94.00 321 SER A O 1
ATOM 2498 N N . VAL A 1 322 ? -16.713 -8.309 12.461 1.00 94.81 322 VAL A N 1
ATOM 2499 C CA . VAL A 1 322 ? -15.996 -7.769 11.300 1.00 94.81 322 VAL A CA 1
ATOM 2500 C C . VAL A 1 322 ? -16.442 -8.479 10.028 1.00 94.81 322 VAL A C 1
ATOM 2502 O O . VAL A 1 322 ? -16.738 -7.829 9.030 1.00 94.81 322 VAL A O 1
ATOM 2505 N N . LYS A 1 323 ? -16.533 -9.816 10.062 1.00 93.44 323 LYS A N 1
ATOM 2506 C CA . LYS A 1 323 ? -17.004 -10.601 8.914 1.00 93.44 323 LYS A CA 1
ATOM 2507 C C . LYS A 1 323 ? -18.425 -10.201 8.511 1.00 93.44 323 LYS A C 1
ATOM 2509 O O . LYS A 1 323 ? -18.663 -9.972 7.331 1.00 93.44 323 LYS A O 1
ATOM 2514 N N . ALA A 1 324 ? -19.336 -10.100 9.477 1.00 93.19 324 ALA A N 1
ATOM 2515 C CA . ALA A 1 324 ? -20.720 -9.709 9.239 1.00 93.19 324 ALA A CA 1
ATOM 2516 C C . ALA A 1 324 ? -20.813 -8.295 8.652 1.00 93.19 324 ALA A C 1
ATOM 2518 O O . ALA A 1 324 ? -21.559 -8.086 7.706 1.00 93.19 324 ALA A O 1
ATOM 2519 N N . PHE A 1 325 ? -20.016 -7.349 9.156 1.00 93.69 325 PHE A N 1
ATOM 2520 C CA . PHE A 1 325 ? -19.959 -5.994 8.610 1.00 93.69 325 PHE A CA 1
ATOM 2521 C C . PHE A 1 325 ? -19.420 -5.960 7.175 1.00 93.69 325 PHE A C 1
ATOM 2523 O O . PHE A 1 325 ? -19.984 -5.287 6.324 1.00 93.69 325 PHE A O 1
ATOM 2530 N N . LEU A 1 326 ? -18.361 -6.713 6.861 1.00 93.00 326 LEU A N 1
ATOM 2531 C CA . LEU A 1 326 ? -17.840 -6.773 5.491 1.00 93.00 326 LEU A CA 1
ATOM 2532 C C . LEU A 1 326 ? -18.876 -7.319 4.499 1.00 93.00 326 LEU A C 1
ATOM 2534 O O . LEU A 1 326 ? -18.964 -6.816 3.386 1.00 93.00 326 LEU A O 1
ATOM 2538 N N . GLN A 1 327 ? -19.706 -8.277 4.916 1.00 90.88 327 GLN A N 1
ATOM 2539 C CA . GLN A 1 327 ? -20.798 -8.816 4.095 1.00 90.88 327 GLN A CA 1
ATOM 2540 C C . GLN A 1 327 ? -21.915 -7.803 3.802 1.00 90.88 327 GLN A C 1
ATOM 2542 O O . GLN A 1 327 ? -22.747 -8.069 2.941 1.00 90.88 327 GLN A O 1
ATOM 2547 N N . THR A 1 328 ? -21.973 -6.666 4.507 1.00 89.50 328 THR A N 1
ATOM 2548 C CA . THR A 1 328 ? -22.949 -5.607 4.204 1.00 89.50 328 THR A CA 1
ATOM 2549 C C . THR A 1 328 ? -22.429 -4.566 3.219 1.00 89.50 328 THR A C 1
ATOM 2551 O O . THR A 1 328 ? -23.221 -3.745 2.771 1.00 89.50 328 THR A O 1
ATOM 2554 N N . ILE A 1 329 ? -21.123 -4.546 2.927 1.00 87.56 329 ILE A N 1
ATOM 2555 C CA . ILE A 1 329 ? -20.485 -3.500 2.104 1.00 87.56 329 ILE A CA 1
ATOM 2556 C C . ILE A 1 329 ? -19.670 -4.042 0.926 1.00 87.56 329 ILE A C 1
ATOM 2558 O O . ILE A 1 329 ? -19.389 -3.298 -0.010 1.00 87.56 329 ILE A O 1
ATOM 2562 N N . ILE A 1 330 ? -19.261 -5.310 0.969 1.00 82.00 330 ILE A N 1
ATOM 2563 C CA . ILE A 1 330 ? -18.631 -5.996 -0.158 1.00 82.00 330 ILE A CA 1
ATOM 2564 C C . ILE A 1 330 ? -19.746 -6.759 -0.892 1.00 82.00 330 ILE A C 1
ATOM 2566 O O . ILE A 1 330 ? -20.438 -7.532 -0.223 1.00 82.00 330 ILE A O 1
ATOM 2570 N N . PRO A 1 331 ? -19.944 -6.512 -2.201 1.00 61.50 331 PRO A N 1
ATOM 2571 C CA . PRO A 1 331 ? -20.974 -7.167 -3.010 1.00 61.50 331 PRO A CA 1
ATOM 2572 C C . PRO A 1 331 ? -20.914 -8.696 -3.015 1.00 61.50 331 PRO A C 1
ATOM 2574 O O . PRO A 1 331 ? -19.796 -9.251 -2.895 1.00 61.50 331 PRO A O 1
#

Solvent-accessible surface area (backbone atoms only — not comparable to full-atom values): 17429 Å² total; per-residue (Å²): 111,71,70,59,55,50,50,52,53,50,52,56,52,51,57,57,58,61,49,74,80,42,48,31,56,69,20,35,24,30,40,17,33,56,56,33,45,34,33,48,45,60,65,69,51,43,64,55,48,29,77,80,39,68,68,44,58,57,48,75,50,63,56,63,46,68,48,57,37,43,75,48,19,42,32,28,37,25,44,40,32,25,48,35,70,90,45,46,38,25,38,80,34,56,95,66,32,48,42,38,71,35,51,35,49,66,50,44,51,44,45,52,50,58,50,38,74,80,38,59,63,36,76,54,30,38,37,36,41,30,73,40,64,77,50,42,59,68,62,77,57,66,64,55,80,53,42,56,61,52,47,50,51,52,48,51,52,49,56,72,71,44,56,74,89,37,47,52,27,47,42,69,70,18,59,91,42,98,28,39,26,58,27,27,66,76,68,40,60,61,39,32,84,80,37,38,40,19,38,32,41,31,38,58,37,84,54,67,50,33,54,31,56,73,63,67,68,81,78,46,49,62,36,36,42,35,59,78,91,39,58,67,16,46,32,33,78,44,60,58,45,80,50,78,59,48,62,61,41,49,76,56,53,35,39,32,35,25,30,29,60,69,74,84,62,61,93,39,81,62,35,57,55,39,34,53,38,24,64,58,56,37,40,28,31,34,24,25,86,25,37,56,96,43,47,40,88,89,77,62,50,57,55,71,84,57,92,82,44,43,58,43,43,15,78,66,69,28,50,68,67,32,38,56,53,47,64,75,69,51,130

Secondary structure (DSSP, 8-state):
-HHHHHHHHHHHHHHHHHTSSS-BGGGEEEEEESSTTB-PPPHHHHHHHTTT-GGGGGG---PPPHHHHHHTT--EEEEEEEEBSS-EEE-SBTTTB--BSSSBHHHHHHHHHHHHHH-TTPPPEEEEEEE-HHHHGGG-SPB---HHHHHHHHHHHHHHHS-GGGB--HHHHHTTSS-HHHHHHHH-SPBGGGTTT-EEEEE--SSHHHHHHHHS-SS--EEEB--TTSTT--EEE---TT-TTHHHHHHTT-EEEEES--TT--SSHHHHHHHHHHHHS--SEEEESS-TT---TTT-----SSTT-S-EE-TTT--HHHHHHHTTT--

Nearest PDB structures (foldseek):
  3h4x-assembly1_A  TM=6.821E-01  e=3.692E-14  Streptomyces antibioticus
  5fyr-assembly1_A  TM=6.660E-01  e=6.461E-12  Pseudomonas sp.
  5fyp-assembly2_B  TM=6.315E-01  e=5.713E-12  Pseudomonas sp.
  3qq1-assembly1_B  TM=3.794E-01  e=9.576E-04  Neisseria meningitidis MC58
  3stf-assembly1_B  TM=4.163E-01  e=3.939E-03  Neisseria meningitidis MC58

Sequence (331 aa):
MSSILLCLAVLLSLNQRDDFHAPRMNQIQVIGTHNSYHLEPPSLVLDTLSTLDPRVKEWAYSHDSLDAQLEQGVRSFELDIHPYVSGFKVRHVPLVDDNSTCPEFMECLSTLYLWSLEHNEHVPVTILVEIKQAEALLAAEPLCNDPVQIVQRIEDEIRTIFPSDKLVTPSWVQGNAVSLRKKLELEGWPPLKHCLGKFAFILHDRGNLRDACASAGQNKVLFVNASPARSDGAFIVVDDPYNPEISALLKQNMIVRVRADSGLNVDRPDSIKRKEQALACGAQIVSTDFPPGKADPATGYCLSLGESTSARSNPVTGDFSVKAFLQTIIP

Mean predicted aligned error: 5.38 Å

pLDDT: mean 92.05, std 10.96, range [47.22, 98.88]